Protein AF-0000000075409300 (afdb_homodimer)

Foldseek 3Di:
DPDPVVVVVVVVVVVVVVVQVVQQVLCVVVVHDQDGSLLLVVLLVCVVPLDQVPCCCVVVSDPPVGVVVSLVSCVVVQQWDWDQDPVHNPGIRIDGDPNSVVSSVSVVVVVVVVCVVQVDPVSVVVVVVVVVVVVVVVVQVVCCVVPNDPPPD/DPDPVVVVVVVVVVVVVVVQVVQQVLCVVVVHDQDGSLLLVVLLVVPQDFPFVVCCVVVVSDPPVGVVVSLVSCVVVQQWDWDQDPVHNPTITIHGDPNSNVSSVSVVVVVVVVCVVQVDPVSVVVVVVVVVVVVVVVVVVVCCVVPNDPPPD

InterPro domains:
  IPR000835 MarR-type HTH domain [PF13463] (36-100)
  IPR000835 MarR-type HTH domain [PS50995] (5-136)
  IPR000835 MarR-type HTH domain [SM00347] (28-123)
  IPR036388 Winged helix-like DNA-binding domain superfamily [G3DSA:1.10.10.10] (2-139)
  IPR036390 Winged helix DNA-binding domain superfamily [SSF46785] (4-140)
  IPR039422 Transcription regulators MarR/SlyA-like [PTHR33164] (7-122)

Structure (mmCIF, N/CA/C/O backbone):
data_AF-0000000075409300-model_v1
#
loop_
_entity.id
_entity.type
_entity.pdbx_description
1 polymer 'HTH-type transcriptional regulator'
#
loop_
_atom_site.group_PDB
_atom_site.id
_atom_site.type_symbol
_atom_site.label_atom_id
_atom_site.label_alt_id
_atom_site.label_comp_id
_atom_site.label_asym_id
_atom_site.label_entity_id
_atom_site.label_seq_id
_atom_site.pdbx_PDB_ins_code
_atom_site.Cartn_x
_atom_site.Cartn_y
_atom_site.Cartn_z
_atom_site.occupancy
_atom_site.B_iso_or_equiv
_atom_site.auth_seq_id
_atom_site.auth_comp_id
_atom_site.auth_asym_id
_atom_site.auth_atom_id
_atom_site.pdbx_PDB_model_num
ATOM 1 N N . MET A 1 1 ? 16.609 -17.234 5.203 1 48.72 1 MET A N 1
ATOM 2 C CA . MET A 1 1 ? 16.359 -15.805 5.289 1 48.72 1 MET A CA 1
ATOM 3 C C . MET A 1 1 ? 15.445 -15.344 4.156 1 48.72 1 MET A C 1
ATOM 5 O O . MET A 1 1 ? 15.578 -15.805 3.02 1 48.72 1 MET A O 1
ATOM 9 N N . THR A 1 2 ? 14.344 -14.695 4.434 1 66.38 2 THR A N 1
ATOM 10 C CA . THR A 1 2 ? 13.438 -14.281 3.367 1 66.38 2 THR A CA 1
ATOM 11 C C . THR A 1 2 ? 14.156 -13.391 2.361 1 66.38 2 THR A C 1
ATOM 13 O O . THR A 1 2 ? 14.945 -12.523 2.744 1 66.38 2 THR A O 1
ATOM 16 N N . LYS A 1 3 ? 14.086 -13.789 1.171 1 87.38 3 LYS A N 1
ATOM 17 C CA . LYS A 1 3 ? 14.672 -12.977 0.112 1 87.38 3 LYS A CA 1
ATOM 18 C C . LYS A 1 3 ? 14.211 -11.523 0.222 1 87.38 3 LYS A C 1
ATOM 20 O O . LYS A 1 3 ? 13.031 -11.25 0.417 1 87.38 3 LYS A O 1
ATOM 25 N N . PRO A 1 4 ? 15.242 -10.664 0.177 1 94.25 4 PRO A N 1
ATOM 26 C CA . PRO A 1 4 ? 14.906 -9.25 0.33 1 94.25 4 PRO A CA 1
ATOM 27 C C . PRO A 1 4 ? 13.766 -8.805 -0.584 1 94.25 4 PRO A C 1
ATOM 29 O O . PRO A 1 4 ? 12.938 -7.977 -0.19 1 94.25 4 PRO A O 1
ATOM 32 N N . TYR A 1 5 ? 13.734 -9.367 -1.713 1 94.94 5 TYR A N 1
ATOM 33 C CA . TYR A 1 5 ? 12.664 -9.023 -2.637 1 94.94 5 TYR A CA 1
ATOM 34 C C . TYR A 1 5 ? 11.297 -9.336 -2.029 1 94.94 5 TYR A C 1
ATOM 36 O O . TYR A 1 5 ? 10.391 -8.5 -2.061 1 94.94 5 TYR A O 1
ATOM 44 N N . PHE A 1 6 ? 11.164 -10.484 -1.465 1 91.19 6 PHE A N 1
ATOM 45 C CA . PHE A 1 6 ? 9.906 -10.906 -0.864 1 91.19 6 PHE A CA 1
ATOM 46 C C . PHE A 1 6 ? 9.562 -10.023 0.335 1 91.19 6 PHE A C 1
ATOM 48 O O . PHE A 1 6 ? 8.398 -9.68 0.546 1 91.19 6 PHE A O 1
ATOM 55 N N . GLU A 1 7 ? 10.539 -9.719 1.075 1 92.88 7 GLU A N 1
ATOM 56 C CA . GLU A 1 7 ? 10.328 -8.867 2.238 1 92.88 7 GLU A CA 1
ATOM 57 C C . GLU A 1 7 ? 9.844 -7.48 1.823 1 92.88 7 GLU A C 1
ATOM 59 O O . GLU A 1 7 ? 9 -6.883 2.492 1 92.88 7 GLU A O 1
ATOM 64 N N . ILE A 1 8 ? 10.367 -6.969 0.739 1 96.06 8 ILE A N 1
ATOM 65 C CA . ILE A 1 8 ? 9.961 -5.656 0.241 1 96.06 8 ILE A CA 1
ATOM 66 C C . ILE A 1 8 ? 8.492 -5.684 -0.152 1 96.06 8 ILE A C 1
ATOM 68 O O . ILE A 1 8 ? 7.742 -4.754 0.161 1 96.06 8 ILE A O 1
ATOM 72 N N . ILE A 1 9 ? 8.078 -6.766 -0.776 1 93.19 9 ILE A N 1
ATOM 73 C CA . ILE A 1 9 ? 6.688 -6.887 -1.193 1 93.19 9 ILE A CA 1
ATOM 74 C C . ILE A 1 9 ? 5.777 -6.875 0.033 1 93.19 9 ILE A C 1
ATOM 76 O O . ILE A 1 9 ? 4.754 -6.188 0.047 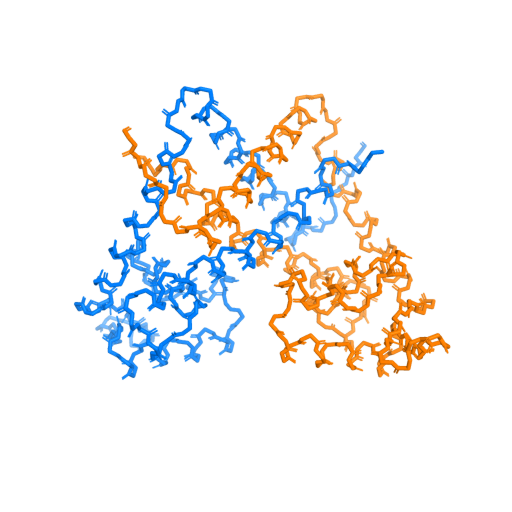1 93.19 9 ILE A O 1
ATOM 80 N N . ARG A 1 10 ? 6.105 -7.582 1.048 1 89.81 10 ARG A N 1
ATOM 81 C CA . ARG A 1 10 ? 5.34 -7.613 2.289 1 89.81 10 ARG A CA 1
ATOM 82 C C . ARG A 1 10 ? 5.328 -6.246 2.959 1 89.81 10 ARG A C 1
ATOM 84 O O . ARG A 1 10 ? 4.293 -5.801 3.459 1 89.81 10 ARG A O 1
ATOM 91 N N . LEU A 1 11 ? 6.441 -5.57 2.953 1 93.19 11 LEU A N 1
ATOM 92 C CA . LEU A 1 11 ? 6.574 -4.277 3.607 1 93.19 11 LEU A CA 1
ATOM 93 C C . LEU A 1 11 ? 5.781 -3.207 2.865 1 93.19 11 LEU A C 1
ATOM 95 O O . LEU A 1 11 ? 5.246 -2.283 3.482 1 93.19 11 LEU A O 1
ATOM 99 N N . ILE A 1 12 ? 5.699 -3.33 1.541 1 94 12 ILE A N 1
ATOM 100 C CA . ILE A 1 12 ? 4.922 -2.375 0.762 1 94 12 ILE A CA 1
ATOM 101 C C . ILE A 1 12 ? 3.467 -2.393 1.229 1 94 12 ILE A C 1
ATOM 103 O O . ILE A 1 12 ? 2.887 -1.343 1.515 1 94 12 ILE A O 1
ATOM 107 N N . GLU A 1 13 ? 2.918 -3.535 1.333 1 88.88 13 GLU A N 1
ATOM 108 C CA . GLU A 1 13 ? 1.539 -3.666 1.793 1 88.88 13 GLU A CA 1
ATOM 109 C C . GLU A 1 13 ? 1.389 -3.184 3.232 1 88.88 13 GLU A C 1
ATOM 111 O O . GLU A 1 13 ? 0.454 -2.447 3.553 1 88.88 13 GLU A O 1
ATOM 116 N N . ARG A 1 14 ? 2.268 -3.607 4.109 1 89.44 14 ARG A N 1
ATOM 117 C CA . ARG A 1 14 ? 2.213 -3.264 5.527 1 89.44 14 ARG A CA 1
ATOM 118 C C . ARG A 1 14 ? 2.396 -1.765 5.734 1 89.44 14 ARG A C 1
ATOM 120 O O . ARG A 1 14 ? 1.665 -1.146 6.512 1 89.44 14 ARG A O 1
ATOM 127 N N . LEU A 1 15 ? 3.332 -1.18 5.023 1 94.19 15 LEU A N 1
ATOM 128 C CA . LEU A 1 15 ? 3.617 0.242 5.184 1 94.19 15 LEU A CA 1
ATOM 129 C C . LEU A 1 15 ? 2.48 1.091 4.621 1 94.19 15 LEU A C 1
ATOM 131 O O . LEU A 1 15 ? 2.188 2.168 5.145 1 94.19 15 LEU A O 1
ATOM 135 N N . HIS A 1 16 ? 1.911 0.623 3.547 1 91.44 16 HIS A N 1
ATOM 136 C CA . HIS A 1 16 ? 0.737 1.335 3.057 1 91.44 16 HIS A CA 1
ATOM 137 C C . HIS A 1 16 ? -0.344 1.419 4.129 1 91.44 16 HIS A C 1
ATOM 139 O O . HIS A 1 16 ? -0.862 2.502 4.41 1 91.44 16 HIS A O 1
ATOM 145 N N . ARG A 1 17 ? -0.646 0.347 4.812 1 87.75 17 ARG A N 1
ATOM 146 C CA . ARG A 1 17 ? -1.648 0.321 5.875 1 87.75 17 ARG A CA 1
ATOM 147 C C . ARG A 1 17 ? -1.208 1.167 7.066 1 87.75 17 ARG A C 1
ATOM 149 O O . ARG A 1 17 ? -2.018 1.882 7.66 1 87.75 17 ARG A O 1
ATOM 156 N N . HIS A 1 18 ? 0.05 1.014 7.391 1 90.81 18 HIS A N 1
ATOM 157 C CA . HIS A 1 18 ? 0.581 1.769 8.523 1 90.81 18 HIS A CA 1
ATOM 158 C C . HIS A 1 18 ? 0.482 3.27 8.273 1 90.81 18 HIS A C 1
ATOM 160 O O . HIS A 1 18 ? 0.182 4.035 9.195 1 90.81 18 HIS A O 1
ATOM 166 N N . PHE A 1 19 ? 0.786 3.676 7.043 1 93.62 19 PHE A N 1
ATOM 167 C CA . PHE A 1 19 ? 0.7 5.102 6.75 1 93.62 19 PHE A CA 1
ATOM 168 C C . PHE A 1 19 ? -0.736 5.594 6.875 1 93.62 19 PHE A C 1
ATOM 170 O O . PHE A 1 19 ? -0.975 6.723 7.312 1 93.62 19 PHE A O 1
ATOM 177 N N . LEU A 1 20 ? -1.729 4.805 6.5 1 91.38 20 LEU A N 1
ATOM 178 C CA . LEU A 1 20 ? -3.127 5.168 6.707 1 91.38 20 LEU A CA 1
ATOM 179 C C . LEU A 1 20 ? -3.428 5.348 8.188 1 91.38 20 LEU A C 1
ATOM 181 O O . LEU A 1 20 ? -4.215 6.219 8.57 1 91.38 20 LEU A O 1
ATOM 185 N N . ASP A 1 21 ? -2.771 4.555 9.055 1 91.5 21 ASP A N 1
ATOM 186 C CA . ASP A 1 21 ? -2.918 4.723 10.492 1 91.5 21 ASP A CA 1
ATOM 187 C C . ASP A 1 21 ? -2.312 6.047 10.961 1 91.5 21 ASP A C 1
ATOM 189 O O . ASP A 1 21 ? -2.848 6.699 11.852 1 91.5 21 ASP A O 1
ATOM 193 N N . VAL A 1 22 ? -1.195 6.395 10.383 1 95.06 22 VAL A N 1
ATOM 194 C CA . VAL A 1 22 ? -0.569 7.684 10.672 1 95.06 22 VAL A CA 1
ATOM 195 C C . VAL A 1 22 ? -1.527 8.812 10.32 1 95.06 22 VAL A C 1
ATOM 197 O O . VAL A 1 22 ? -1.744 9.727 11.117 1 95.06 22 VAL A O 1
ATOM 200 N N . LEU A 1 23 ? -2.146 8.711 9.133 1 94.94 23 LEU A N 1
ATOM 201 C CA . LEU A 1 23 ? -3.072 9.742 8.688 1 94.94 23 LEU A CA 1
ATOM 202 C C . LEU A 1 23 ? -4.305 9.789 9.586 1 94.94 23 LEU A C 1
ATOM 204 O O . LEU A 1 23 ? -4.816 10.875 9.883 1 94.94 23 LEU A O 1
ATOM 208 N N . ARG A 1 24 ? -4.785 8.656 9.984 1 93.94 24 ARG A N 1
ATOM 209 C CA . ARG A 1 24 ? -5.922 8.594 10.898 1 93.94 24 ARG A CA 1
ATOM 210 C C . ARG A 1 24 ? -5.613 9.32 12.211 1 93.94 24 ARG A C 1
ATOM 212 O O . ARG A 1 24 ? -6.434 10.086 12.711 1 93.94 24 ARG A O 1
ATOM 219 N N . SER A 1 25 ? -4.449 8.992 12.711 1 94.94 25 SER A N 1
ATOM 220 C CA . SER A 1 25 ? -4.016 9.641 13.945 1 94.94 25 SER A CA 1
ATOM 221 C C . SER A 1 25 ? -3.955 11.156 13.773 1 94.94 25 SER A C 1
ATOM 223 O O . SER A 1 25 ? -4.371 11.906 14.664 1 94.94 25 SER A O 1
ATOM 225 N N . GLU A 1 26 ? -3.426 11.609 12.625 1 96.06 26 GLU A N 1
ATOM 226 C CA . GLU A 1 26 ? -3.326 13.039 12.367 1 96.06 26 GLU A CA 1
ATOM 227 C C . GLU A 1 26 ? -4.707 13.672 12.227 1 96.06 26 GLU A C 1
ATOM 229 O O . GLU A 1 26 ? -4.945 14.773 12.734 1 96.06 26 GLU A O 1
ATOM 234 N N . LEU A 1 27 ? -5.637 13.031 11.539 1 96.88 27 LEU A N 1
ATOM 235 C CA . LEU A 1 27 ? -7 13.523 11.391 1 96.88 27 LEU A CA 1
ATOM 236 C C . LEU A 1 27 ? -7.672 13.68 12.75 1 96.88 27 LEU A C 1
ATOM 238 O O . LEU A 1 27 ? -8.352 14.672 13 1 96.88 27 LEU A O 1
ATOM 242 N N . ARG A 1 28 ? -7.469 12.719 13.562 1 95.81 28 ARG A N 1
ATOM 243 C CA . ARG A 1 28 ? -8.023 12.781 14.914 1 95.81 28 ARG A CA 1
ATOM 244 C C . ARG A 1 28 ? -7.477 13.984 15.68 1 95.81 28 ARG A C 1
ATOM 246 O O . ARG A 1 28 ? -8.234 14.703 16.328 1 95.81 28 ARG A O 1
ATOM 253 N N . ARG A 1 29 ? -6.234 14.172 15.594 1 94.88 29 ARG A N 1
ATOM 254 C CA . ARG A 1 29 ? -5.586 15.297 16.266 1 94.88 29 ARG A CA 1
ATOM 255 C C . ARG A 1 29 ? -6.168 16.625 15.781 1 94.88 29 ARG A C 1
ATOM 257 O O . ARG A 1 29 ? -6.328 17.562 16.578 1 94.88 29 ARG A O 1
ATOM 264 N N . LEU A 1 30 ? -6.465 16.672 14.5 1 96.19 30 LEU A N 1
ATOM 265 C CA . LEU A 1 30 ? -6.969 17.891 13.883 1 96.19 30 LEU A CA 1
ATOM 266 C C . LEU A 1 30 ? -8.469 18.031 14.109 1 96.19 30 LEU A C 1
ATOM 268 O O . LEU A 1 30 ? -9.062 19.062 13.75 1 96.19 30 LEU A O 1
ATOM 272 N N . GLY A 1 31 ? -9.102 17.016 14.648 1 97.19 31 GLY A N 1
ATOM 273 C CA . GLY A 1 31 ? -10.539 17.047 14.875 1 97.19 31 GLY A CA 1
ATOM 274 C C . GLY A 1 31 ? -11.352 16.859 13.609 1 97.19 31 GLY A C 1
ATOM 275 O O . GLY A 1 31 ? -12.484 17.328 13.516 1 97.19 31 GLY A O 1
ATOM 276 N N . ILE A 1 32 ? -10.781 16.25 12.602 1 97.75 32 ILE A N 1
ATOM 277 C CA . ILE A 1 32 ? -11.461 16.016 11.328 1 97.75 32 ILE A CA 1
ATOM 278 C C . ILE A 1 32 ? -12.109 14.625 11.344 1 97.75 32 ILE A C 1
ATOM 280 O O . ILE A 1 32 ? -11.406 13.609 11.414 1 97.75 32 ILE A O 1
ATOM 284 N N . GLU A 1 33 ? -13.43 14.633 11.203 1 96.56 33 GLU A N 1
ATOM 285 C CA . GLU A 1 33 ? -14.156 13.383 11.344 1 96.56 33 GLU A CA 1
ATOM 286 C C . GLU A 1 33 ? -15.008 13.094 10.102 1 96.56 33 GLU A C 1
ATOM 288 O O . GLU A 1 33 ? -15.57 12.008 9.969 1 96.56 33 GLU A O 1
ATOM 293 N N . ASP A 1 34 ? -15.023 14.047 9.25 1 96.56 34 ASP A N 1
ATOM 294 C CA . ASP A 1 34 ? -15.945 13.93 8.125 1 96.56 34 ASP A CA 1
ATOM 295 C C . ASP A 1 34 ? -15.336 13.109 6.992 1 96.56 34 ASP A C 1
ATOM 297 O O . ASP A 1 34 ? -16.047 12.68 6.082 1 96.56 34 ASP A O 1
ATOM 301 N N . ILE A 1 35 ? -14 12.883 7.016 1 95.25 35 ILE A N 1
ATOM 302 C CA . ILE A 1 35 ? -13.375 12.039 6.004 1 95.25 35 ILE A CA 1
ATOM 303 C C . ILE A 1 35 ? -12.445 11.031 6.672 1 95.25 35 ILE A C 1
ATOM 305 O O . ILE A 1 35 ? -12 11.242 7.801 1 95.25 35 ILE A O 1
ATOM 309 N N . ASN A 1 36 ? -12.188 9.898 6.008 1 93.5 36 ASN A N 1
ATOM 310 C CA . ASN A 1 36 ? -11.281 8.891 6.531 1 93.5 36 ASN A CA 1
ATOM 311 C C . ASN A 1 36 ? -9.875 9.047 5.949 1 93.5 36 ASN A C 1
ATOM 313 O O . ASN A 1 36 ? -9.625 9.945 5.148 1 93.5 36 ASN A O 1
ATOM 317 N N . ALA A 1 37 ? -8.984 8.164 6.352 1 92.81 37 ALA A N 1
ATOM 318 C CA . ALA A 1 37 ? -7.574 8.266 5.984 1 92.81 37 ALA A CA 1
ATOM 319 C C . ALA A 1 37 ? -7.379 8.062 4.484 1 92.81 37 ALA A C 1
ATOM 321 O O . ALA A 1 37 ? -6.504 8.68 3.875 1 92.81 37 ALA A O 1
ATOM 322 N N . VAL A 1 38 ? -8.148 7.156 3.91 1 88.38 38 VAL A N 1
ATOM 323 C CA . VAL A 1 38 ? -8.055 6.895 2.477 1 88.38 38 VAL A CA 1
ATOM 324 C C . VAL A 1 38 ? -8.453 8.148 1.697 1 88.38 38 VAL A C 1
ATOM 326 O O . VAL A 1 38 ? -7.773 8.531 0.74 1 88.38 38 VAL A O 1
ATOM 329 N N . GLN A 1 39 ? -9.461 8.789 2.09 1 90.38 39 GLN A N 1
ATOM 330 C CA . GLN A 1 39 ? -9.93 10.016 1.46 1 90.38 39 GLN A CA 1
ATOM 331 C C . GLN A 1 39 ? -8.906 11.141 1.628 1 90.38 39 GLN A C 1
ATOM 333 O O . GLN A 1 39 ? -8.664 11.906 0.695 1 90.38 39 GLN A O 1
ATOM 338 N N . ALA A 1 40 ? -8.312 11.211 2.816 1 93.19 40 ALA A N 1
ATOM 339 C CA . ALA A 1 40 ? -7.273 12.203 3.066 1 93.19 40 ALA A CA 1
ATOM 340 C C . ALA A 1 40 ? -6.07 11.977 2.158 1 93.19 40 ALA A C 1
ATOM 342 O O . ALA A 1 40 ? -5.52 12.93 1.599 1 93.19 40 ALA A O 1
ATOM 343 N N . LEU A 1 41 ? -5.66 10.766 2.068 1 90.75 41 LEU A N 1
ATOM 344 C CA . LEU A 1 41 ? -4.535 10.43 1.205 1 90.75 41 LEU A CA 1
ATOM 345 C C . LEU A 1 41 ? -4.84 10.773 -0.248 1 90.75 41 LEU A C 1
ATOM 347 O O . LEU A 1 41 ? -3.982 11.305 -0.958 1 90.75 41 LEU A O 1
ATOM 351 N N . LEU A 1 42 ? -6.047 10.469 -0.648 1 87.06 42 LEU A N 1
ATOM 352 C CA . LEU A 1 42 ? -6.473 10.789 -2.004 1 87.06 42 LEU A CA 1
ATOM 353 C C . LEU A 1 42 ? -6.398 12.297 -2.252 1 87.06 42 LEU A C 1
ATOM 355 O O . LEU A 1 42 ? -5.879 12.734 -3.281 1 87.06 42 LEU A O 1
ATOM 359 N N . LEU A 1 43 ? -6.902 13.023 -1.384 1 88.94 43 LEU A N 1
ATOM 360 C CA . LEU A 1 43 ? -6.879 14.477 -1.472 1 88.94 43 LEU A CA 1
ATOM 361 C C . LEU A 1 43 ? -5.449 14.992 -1.591 1 88.94 43 LEU A C 1
ATOM 363 O O . LEU A 1 43 ? -5.16 15.852 -2.43 1 88.94 43 LEU A O 1
ATOM 367 N N . TYR A 1 44 ? -4.633 14.453 -0.742 1 88.75 44 TYR A N 1
ATOM 368 C CA . TYR A 1 44 ? -3.23 14.852 -0.723 1 88.75 44 TYR A CA 1
ATOM 369 C C . TYR A 1 44 ? -2.561 14.562 -2.061 1 88.75 44 TYR A C 1
ATOM 371 O O . TYR A 1 44 ? -1.764 15.367 -2.551 1 88.75 44 TYR A O 1
ATOM 379 N N . ASN A 1 45 ? -2.848 13.469 -2.584 1 81.94 45 ASN A N 1
ATOM 380 C CA . ASN A 1 45 ? -2.27 13.07 -3.865 1 81.94 45 ASN A CA 1
ATOM 381 C C . ASN A 1 45 ? -2.775 13.961 -5 1 81.94 45 ASN A C 1
ATOM 383 O O . ASN A 1 45 ? -2.047 14.227 -5.957 1 81.94 45 ASN A O 1
ATOM 387 N N . ILE A 1 46 ? -3.961 14.352 -4.961 1 77.62 46 ILE A N 1
ATOM 388 C CA . ILE A 1 46 ? -4.547 15.25 -5.945 1 77.62 46 ILE A CA 1
ATOM 389 C C . ILE A 1 46 ? -3.896 16.625 -5.836 1 77.62 46 ILE A C 1
ATOM 391 O O . ILE A 1 46 ? -3.602 17.266 -6.852 1 77.62 46 ILE A O 1
ATOM 395 N N . GLY A 1 47 ? -3.77 17.203 -4.676 1 71.31 47 GLY A N 1
ATOM 396 C CA . GLY A 1 47 ? -3.236 18.531 -4.414 1 71.31 47 GLY A CA 1
ATOM 397 C C . GLY A 1 47 ? -1.805 18.703 -4.883 1 71.31 47 GLY A C 1
ATOM 398 O O . GLY A 1 47 ? -1.416 19.781 -5.328 1 71.31 47 GLY A O 1
ATOM 399 N N . GLU A 1 48 ? -1.002 17.859 -4.648 1 62.66 48 GLU A N 1
ATOM 400 C CA . GLU A 1 48 ? 0.401 17.984 -5.027 1 62.66 48 GLU A CA 1
ATOM 401 C C . GLU A 1 48 ? 0.564 17.984 -6.547 1 62.66 48 GLU A C 1
ATOM 403 O O . GLU A 1 48 ? 1.486 18.609 -7.074 1 62.66 48 GLU A O 1
ATOM 408 N N . ASN A 1 49 ? -0.332 17.172 -7.223 1 54.12 49 ASN A N 1
ATOM 409 C CA . ASN A 1 49 ? -0.223 17.094 -8.672 1 54.12 49 ASN A CA 1
ATOM 410 C C . ASN A 1 49 ? -1.343 17.859 -9.367 1 54.12 49 ASN A C 1
ATOM 412 O O . ASN A 1 49 ? -2.475 17.906 -8.875 1 54.12 49 ASN A O 1
ATOM 416 N N . GLU A 1 50 ? -1.158 19.156 -9.664 1 49.41 50 GLU A N 1
ATOM 417 C CA . GLU A 1 50 ? -2.23 19.672 -10.516 1 49.41 50 GLU A CA 1
ATOM 418 C C . GLU A 1 50 ? -2.875 18.547 -11.32 1 49.41 50 GLU A C 1
ATOM 420 O O . GLU A 1 50 ? -2.422 18.219 -12.422 1 49.41 50 GLU A O 1
ATOM 425 N N . VAL A 1 51 ? -3.117 17.5 -10.805 1 48.28 51 VAL A N 1
ATOM 426 C CA . VAL A 1 51 ? -3.574 16.328 -11.547 1 48.28 51 VAL A CA 1
ATOM 427 C C . VAL A 1 51 ? -4.949 16.609 -12.156 1 48.28 51 VAL A C 1
ATOM 429 O O . VAL A 1 51 ? -5.855 17.078 -11.461 1 48.28 51 VAL A O 1
ATOM 432 N N . VAL A 1 52 ? -5.023 16.984 -13.406 1 45.66 52 VAL A N 1
ATOM 433 C CA . VAL A 1 52 ? -6.262 16.781 -14.148 1 45.66 52 VAL A CA 1
ATOM 434 C C . VAL A 1 52 ? -6.852 15.414 -13.789 1 45.66 52 VAL A C 1
ATOM 436 O O . VAL A 1 52 ? -6.117 14.438 -13.617 1 45.66 52 VAL A O 1
ATOM 439 N N . ILE A 1 53 ? -8.023 15.305 -13.062 1 48.94 53 ILE A N 1
ATOM 440 C CA . ILE A 1 53 ? -8.859 14.18 -12.656 1 48.94 53 ILE A CA 1
ATOM 441 C C . ILE A 1 53 ? -8.664 13.008 -13.617 1 48.94 53 ILE A C 1
ATOM 443 O O . ILE A 1 53 ? -8.836 11.852 -13.242 1 48.94 53 ILE A O 1
ATOM 447 N N . ARG A 1 54 ? -8.469 13.289 -14.906 1 47.41 54 ARG A N 1
ATOM 448 C CA . ARG A 1 54 ? -8.547 12.164 -15.836 1 47.41 54 ARG A CA 1
ATOM 449 C C . ARG A 1 54 ? -7.621 11.031 -15.414 1 47.41 54 ARG A C 1
ATOM 451 O O . ARG A 1 54 ? -7.957 9.852 -15.578 1 47.41 54 ARG A O 1
ATOM 458 N N . ASP A 1 55 ? -6.535 11.445 -14.836 1 53.22 55 ASP A N 1
ATOM 459 C CA . ASP A 1 55 ? -5.52 10.406 -14.695 1 53.22 55 ASP A CA 1
ATOM 460 C C . ASP A 1 55 ? -5.742 9.594 -13.422 1 53.22 55 ASP A C 1
ATOM 462 O O . ASP A 1 55 ? -5.023 8.625 -13.164 1 53.22 55 ASP A O 1
ATOM 466 N N . LEU A 1 56 ? -6.57 10.047 -12.648 1 53.91 56 LEU A N 1
ATOM 467 C CA . LEU A 1 56 ? -6.766 9.328 -11.391 1 53.91 56 LEU A CA 1
ATOM 468 C C . LEU A 1 56 ? -7.211 7.895 -11.648 1 53.91 56 LEU A C 1
ATOM 470 O O . LEU A 1 56 ? -6.785 6.977 -10.945 1 53.91 56 LEU A O 1
ATOM 474 N N . LYS A 1 57 ? -8.047 7.762 -12.633 1 50.59 57 LYS A N 1
ATOM 475 C CA . LYS A 1 57 ? -8.445 6.402 -12.984 1 50.59 57 LYS A CA 1
ATOM 476 C C . LYS A 1 57 ? -7.246 5.574 -13.438 1 50.59 57 LYS A C 1
ATOM 478 O O . LYS A 1 57 ? -7.137 4.395 -13.102 1 50.59 57 LYS A O 1
ATOM 483 N N . ASP A 1 58 ? -6.566 6.289 -14.273 1 48.81 58 ASP A N 1
ATOM 484 C CA . ASP A 1 58 ? -5.469 5.562 -14.906 1 48.81 58 ASP A CA 1
ATOM 485 C C . ASP A 1 58 ? -4.355 5.266 -13.906 1 48.81 58 ASP A C 1
ATOM 487 O O . ASP A 1 58 ? -3.605 4.301 -14.07 1 48.81 58 ASP A O 1
ATOM 491 N N . ARG A 1 59 ? -4.215 6.219 -13.148 1 46.41 59 ARG A N 1
ATOM 492 C CA . ARG A 1 59 ? -3.055 5.969 -12.297 1 46.41 59 ARG A CA 1
ATOM 493 C C . ARG A 1 59 ? -3.33 4.84 -11.312 1 46.41 59 ARG A C 1
ATOM 495 O O . ARG A 1 59 ? -2.479 4.508 -10.477 1 46.41 59 ARG A O 1
ATOM 502 N N . GLY A 1 60 ? -4.352 4.043 -11.695 1 46.25 60 GLY A N 1
ATOM 503 C CA . GLY A 1 60 ? -4.531 2.818 -10.93 1 46.25 60 GLY A CA 1
ATOM 504 C C . GLY A 1 60 ? -4.812 3.066 -9.461 1 46.25 60 GLY A C 1
ATOM 505 O O . GLY A 1 60 ? -4.648 2.17 -8.633 1 46.25 60 GLY A O 1
ATOM 506 N N . TYR A 1 61 ? -4.66 4.371 -9.102 1 48.41 61 TYR A N 1
ATOM 507 C CA . TYR A 1 61 ? -4.73 4.738 -7.695 1 48.41 61 TYR A CA 1
ATOM 508 C C . TYR A 1 61 ? -5.93 4.082 -7.02 1 48.41 61 TYR A C 1
ATOM 510 O O . TYR A 1 61 ? -5.875 3.754 -5.832 1 48.41 61 TYR A O 1
ATOM 518 N N . TYR A 1 62 ? -7.016 4.164 -7.703 1 54.41 62 TYR A N 1
ATOM 519 C CA . TYR A 1 62 ? -8.242 3.785 -7.008 1 54.41 62 TYR A CA 1
ATOM 520 C C . TYR A 1 62 ? -9.141 2.941 -7.902 1 54.41 62 TYR A C 1
ATOM 522 O O . TYR A 1 62 ? -9.172 3.135 -9.117 1 54.41 62 TYR A O 1
ATOM 530 N N . GLN A 1 63 ? -9.164 1.679 -7.512 1 53.09 63 GLN A N 1
ATOM 531 C CA . GLN A 1 63 ? -10.17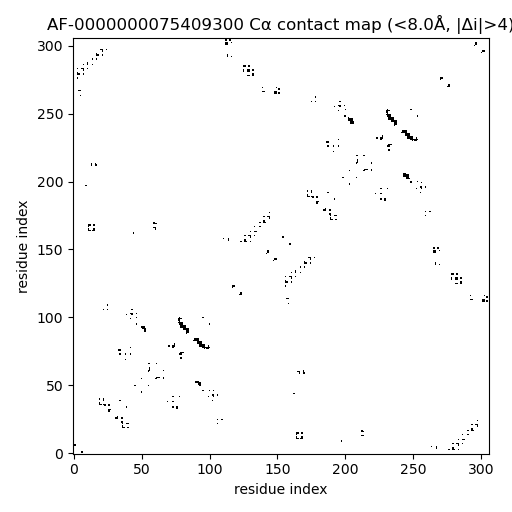2 0.977 -8.289 1 53.09 63 GLN A CA 1
ATOM 532 C C . GLN A 1 63 ? -11.367 1.882 -8.586 1 53.09 63 GLN A C 1
ATOM 534 O O . GLN A 1 63 ? -11.703 2.754 -7.781 1 53.09 63 GLN A O 1
ATOM 539 N N . GLY A 1 64 ? -11.703 1.997 -9.906 1 55.88 64 GLY A N 1
ATOM 540 C CA . GLY A 1 64 ? -12.695 2.879 -10.5 1 55.88 64 GLY A CA 1
ATOM 541 C C . GLY A 1 64 ? -13.859 3.182 -9.586 1 55.88 64 GLY A C 1
ATOM 542 O O . GLY A 1 64 ? -14.242 4.344 -9.414 1 55.88 64 GLY A O 1
ATOM 543 N N . SER A 1 65 ? -14.5 2.207 -9.023 1 55.22 65 SER A N 1
ATOM 544 C CA . SER A 1 65 ? -15.695 2.451 -8.234 1 55.22 65 SER A CA 1
ATOM 545 C C . SER A 1 65 ? -15.375 3.209 -6.949 1 55.22 65 SER A C 1
ATOM 547 O O . SER A 1 65 ? -16.109 4.121 -6.559 1 55.22 65 SER A O 1
ATOM 549 N N . ASN A 1 66 ? -14.18 2.947 -6.5 1 72.25 66 ASN A N 1
ATOM 550 C CA . ASN A 1 66 ? -13.828 3.57 -5.227 1 72.25 66 ASN A CA 1
ATOM 551 C C . ASN A 1 66 ? -13.383 5.016 -5.414 1 72.25 66 ASN A C 1
ATOM 553 O O . ASN A 1 66 ? -13.648 5.867 -4.562 1 72.25 66 ASN A O 1
ATOM 557 N N . VAL A 1 67 ? -12.977 5.332 -6.559 1 75.88 67 VAL A N 1
ATOM 558 C CA . VAL A 1 67 ? -12.461 6.676 -6.781 1 75.88 67 VAL A CA 1
ATOM 559 C C . VAL A 1 67 ? -13.617 7.656 -6.953 1 75.88 67 VAL A C 1
ATOM 561 O O . VAL A 1 67 ? -13.617 8.742 -6.367 1 75.88 67 VAL A O 1
ATOM 564 N N . SER A 1 68 ? -14.602 7.18 -7.73 1 79.75 68 SER A N 1
ATOM 565 C CA . SER A 1 68 ? -15.766 8.031 -7.945 1 79.75 68 SER A CA 1
ATOM 566 C C . SER A 1 68 ? -16.484 8.336 -6.637 1 79.75 68 SER A C 1
ATOM 568 O O . SER A 1 68 ? -16.891 9.469 -6.395 1 79.75 68 SER A O 1
ATOM 570 N N . TYR A 1 69 ? -16.531 7.355 -5.887 1 84.56 69 TYR A N 1
ATOM 571 C CA . TYR A 1 69 ? -17.188 7.492 -4.59 1 84.56 69 TYR A CA 1
ATOM 572 C C . TYR A 1 69 ? -16.422 8.469 -3.695 1 84.56 69 TYR A C 1
ATOM 574 O O . TYR A 1 69 ? -17.031 9.352 -3.084 1 84.56 69 TYR A O 1
ATOM 582 N N . ASN A 1 70 ? -15.164 8.352 -3.645 1 87.75 70 ASN A N 1
ATOM 583 C CA . ASN A 1 70 ? -14.344 9.195 -2.781 1 87.75 70 ASN A CA 1
ATOM 584 C C . ASN A 1 70 ? -14.32 10.641 -3.273 1 87.75 70 ASN A C 1
ATOM 586 O O . ASN A 1 70 ? -14.312 11.57 -2.471 1 87.75 70 ASN A O 1
ATOM 590 N N . ILE A 1 71 ? -14.312 10.773 -4.555 1 85.94 71 ILE A N 1
ATOM 591 C CA . ILE A 1 71 ? -14.328 12.117 -5.117 1 85.94 71 ILE A CA 1
ATOM 592 C C . ILE A 1 71 ? -15.656 12.797 -4.801 1 85.94 71 ILE A C 1
ATOM 594 O O . ILE A 1 71 ? -15.695 13.984 -4.453 1 85.94 71 ILE A O 1
ATOM 598 N N . LYS A 1 72 ? -16.688 12.078 -4.98 1 89.56 72 LYS A N 1
ATOM 599 C CA . LYS A 1 72 ? -18 12.602 -4.633 1 89.56 72 LYS A CA 1
ATOM 600 C C . LYS A 1 72 ? -18.062 13.008 -3.166 1 89.56 72 LYS A C 1
ATOM 602 O O . LYS A 1 72 ? -18.547 14.102 -2.838 1 89.56 72 LYS A O 1
ATOM 607 N N . ALA A 1 73 ? -17.594 12.203 -2.285 1 92.88 73 ALA A N 1
ATOM 608 C CA . ALA A 1 73 ? -17.578 12.484 -0.853 1 92.88 73 ALA A CA 1
ATOM 609 C C . ALA A 1 73 ? -16.734 13.719 -0.541 1 92.88 73 ALA A C 1
ATOM 611 O O . ALA A 1 73 ? -17.172 14.602 0.204 1 92.88 73 ALA A O 1
ATOM 612 N N . LEU A 1 74 ? -15.57 13.797 -1.141 1 93.94 74 LEU A N 1
ATOM 613 C CA . LEU A 1 74 ? -14.664 14.914 -0.902 1 93.94 74 LEU A CA 1
ATOM 614 C C . LEU A 1 74 ? -15.266 16.219 -1.421 1 93.94 74 LEU A C 1
ATOM 616 O O . LEU A 1 74 ? -15.031 17.281 -0.85 1 93.94 74 LEU A O 1
ATOM 620 N N . THR A 1 75 ? -16.031 16.047 -2.494 1 92.81 75 THR A N 1
ATOM 621 C CA . THR A 1 75 ? -16.719 17.219 -3.029 1 92.81 75 THR A CA 1
ATOM 622 C C . THR A 1 75 ? -17.859 17.625 -2.109 1 92.81 75 THR A C 1
ATOM 624 O O . THR A 1 75 ? -18 18.812 -1.78 1 92.81 75 THR A O 1
ATOM 627 N N . GLU A 1 76 ? -18.641 16.719 -1.651 1 96.06 76 GLU A N 1
ATOM 628 C CA . GLU A 1 76 ? -19.781 16.953 -0.775 1 96.06 76 GLU A CA 1
ATOM 629 C C . GLU A 1 76 ? -19.328 17.547 0.558 1 96.06 76 GLU A C 1
ATOM 631 O O . GLU A 1 76 ? -20.016 18.422 1.115 1 96.06 76 GLU A O 1
ATOM 636 N N . TYR A 1 77 ? -18.188 17.156 1.049 1 97.5 77 TYR A N 1
ATOM 637 C CA . TYR A 1 77 ? -17.703 17.594 2.352 1 97.5 77 TYR A CA 1
ATOM 638 C C . TYR A 1 77 ? -16.891 18.875 2.219 1 97.5 77 TYR A C 1
ATOM 640 O O . TYR A 1 77 ? -16.359 19.391 3.209 1 97.5 77 TYR A O 1
ATOM 648 N N . GLY A 1 78 ? -16.703 19.344 0.975 1 96.31 78 GLY A N 1
ATOM 649 C CA . GLY A 1 78 ? -16.172 20.672 0.764 1 96.31 78 GLY A CA 1
ATOM 650 C C . GLY A 1 78 ? -14.664 20.703 0.589 1 96.31 78 GLY A C 1
ATOM 651 O O . GLY A 1 78 ? -14.031 21.75 0.751 1 96.31 78 GLY A O 1
ATOM 652 N N . TYR A 1 79 ? -14.062 19.562 0.259 1 95.81 79 TYR A N 1
ATOM 653 C CA . TYR A 1 79 ? -12.617 19.5 0.096 1 95.81 79 TYR A CA 1
ATOM 654 C C . TYR A 1 79 ? -12.219 19.719 -1.361 1 95.81 79 TYR A C 1
ATOM 656 O O . TYR A 1 79 ? -11.094 20.109 -1.654 1 95.81 79 TYR A O 1
ATOM 664 N N . LEU A 1 80 ? -13.148 19.359 -2.275 1 92.56 80 LEU A N 1
ATOM 665 C CA . LEU A 1 80 ? -12.914 19.469 -3.713 1 92.56 80 LEU A CA 1
ATOM 666 C C . LEU A 1 80 ? -14.07 20.203 -4.395 1 92.56 80 LEU A C 1
ATOM 668 O O . LEU A 1 80 ? -15.195 20.188 -3.904 1 92.56 80 LEU A O 1
ATOM 672 N N . THR A 1 81 ? -13.719 20.812 -5.402 1 89.5 81 THR A N 1
ATOM 673 C CA . THR A 1 81 ? -14.719 21.297 -6.352 1 89.5 81 THR A CA 1
ATOM 674 C C . THR A 1 81 ? -14.516 20.641 -7.719 1 89.5 81 THR A C 1
ATOM 676 O O . THR A 1 81 ? -13.406 20.234 -8.062 1 89.5 81 THR A O 1
ATOM 679 N N . GLN A 1 82 ? -15.625 20.359 -8.297 1 82.12 82 GLN A N 1
ATOM 680 C CA . GLN A 1 82 ? -15.602 19.828 -9.648 1 82.12 82 GLN A CA 1
ATOM 681 C C . GLN A 1 82 ? -16.016 20.875 -10.672 1 82.12 82 GLN A C 1
ATOM 683 O O . GLN A 1 82 ? -17.016 21.594 -10.469 1 82.12 82 GLN A O 1
ATOM 688 N N . GLU A 1 83 ? -15.086 21.109 -11.547 1 76.44 83 GLU A N 1
ATOM 689 C CA . GLU A 1 83 ? -15.438 22.062 -12.594 1 76.44 83 GLU A CA 1
ATOM 690 C C . GLU A 1 83 ? -15.375 21.422 -13.977 1 76.44 83 GLU A C 1
ATOM 692 O O . GLU A 1 83 ? -14.43 20.688 -14.281 1 76.44 83 GLU A O 1
ATOM 697 N N . ARG A 1 84 ? -16.484 21.453 -14.633 1 72.69 84 ARG A N 1
ATOM 698 C CA . ARG A 1 84 ? -16.5 20.938 -16 1 72.69 84 ARG A CA 1
ATOM 699 C C . ARG A 1 84 ? -15.594 21.766 -16.906 1 72.69 84 ARG A C 1
ATOM 701 O O . ARG A 1 84 ? -15.516 22.984 -16.75 1 72.69 84 ARG A O 1
ATOM 708 N N . SER A 1 85 ? -14.633 20.969 -17.578 1 66.81 85 SER A N 1
ATOM 709 C CA . SER A 1 85 ? -13.75 21.672 -18.516 1 66.81 85 SER A CA 1
ATOM 710 C C . SER A 1 85 ? -14.547 22.359 -19.625 1 66.81 85 SER A C 1
ATOM 712 O O . SER A 1 85 ? -15.523 21.797 -20.125 1 66.81 85 SER A O 1
ATOM 714 N N . ALA A 1 86 ? -14.32 23.672 -19.812 1 62.75 86 ALA A N 1
ATOM 715 C CA . ALA A 1 86 ? -14.953 24.406 -20.891 1 62.75 86 ALA A CA 1
ATOM 716 C C . ALA A 1 86 ? -14.68 23.734 -22.234 1 62.75 86 ALA A C 1
ATOM 718 O O . ALA A 1 86 ? -15.5 23.828 -23.156 1 62.75 86 ALA A O 1
ATOM 719 N N . HIS A 1 87 ? -13.578 23.156 -22.438 1 61.34 87 HIS A N 1
ATOM 720 C CA . HIS A 1 87 ? -13.133 22.703 -23.75 1 61.34 87 HIS A CA 1
ATOM 721 C C . HIS A 1 87 ? -13.516 21.234 -23.969 1 61.34 87 HIS A C 1
ATOM 723 O O . HIS A 1 87 ? -13.68 20.812 -25.109 1 61.34 87 HIS A O 1
ATOM 729 N N . ASP A 1 88 ? -13.484 20.453 -22.922 1 59.59 88 ASP A N 1
ATOM 730 C CA . ASP A 1 88 ? -13.875 19.062 -23 1 59.59 88 ASP A CA 1
ATOM 731 C C . ASP A 1 88 ? -14.914 18.719 -21.922 1 59.59 88 ASP A C 1
ATOM 733 O O . ASP A 1 88 ? -14.562 18.438 -20.781 1 59.59 88 ASP A O 1
ATOM 737 N N . ARG A 1 89 ? -16.25 18.828 -22.359 1 58 89 ARG A N 1
ATOM 738 C CA . ARG A 1 89 ? -17.375 18.625 -21.469 1 58 89 ARG A CA 1
ATOM 739 C C . ARG A 1 89 ? -17.281 17.297 -20.734 1 58 89 ARG A C 1
ATO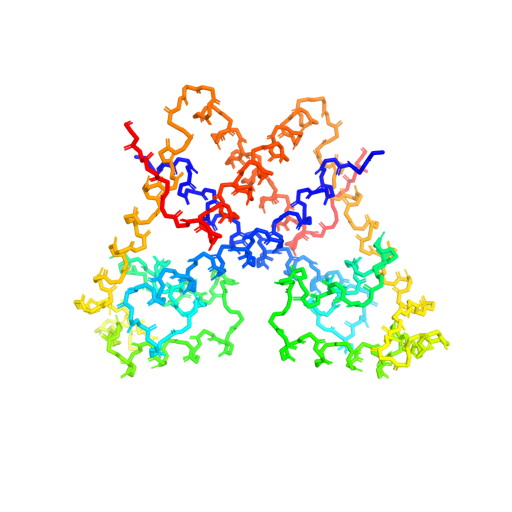M 741 O O . ARG A 1 89 ? -17.938 17.094 -19.719 1 58 89 ARG A O 1
ATOM 748 N N . ARG A 1 90 ? -16.359 16.484 -21.281 1 58.25 90 ARG A N 1
ATOM 749 C CA . ARG A 1 90 ? -16.219 15.156 -20.703 1 58.25 90 ARG A CA 1
ATOM 750 C C . ARG A 1 90 ? -15.117 15.141 -19.641 1 58.25 90 ARG A C 1
ATOM 752 O O . ARG A 1 90 ? -14.984 14.172 -18.891 1 58.25 90 ARG A O 1
ATOM 759 N N . SER A 1 91 ? -14.477 16.344 -19.672 1 66.75 91 SER A N 1
ATOM 760 C CA . SER A 1 91 ? -13.375 16.375 -18.719 1 66.75 91 SER A CA 1
ATOM 761 C C . SER A 1 91 ? -13.734 17.188 -17.469 1 66.75 91 SER A C 1
ATOM 763 O O . SER A 1 91 ? -14.203 18.312 -17.578 1 66.75 91 SER A O 1
ATOM 765 N N . VAL A 1 92 ? -14.016 16.531 -16.406 1 69.44 92 VAL A N 1
ATOM 766 C CA . VAL A 1 92 ? -14.258 17.156 -15.109 1 69.44 92 VAL A CA 1
ATOM 767 C C . VAL A 1 92 ? -12.922 17.438 -14.406 1 69.44 92 VAL A C 1
ATOM 769 O O . VAL A 1 92 ? -12.109 16.516 -14.25 1 69.44 92 VAL A O 1
ATOM 772 N N . ARG A 1 93 ? -12.68 18.75 -14.242 1 77.44 93 ARG A N 1
ATOM 773 C CA . ARG A 1 93 ? -11.477 19.156 -13.523 1 77.44 93 ARG A CA 1
ATOM 774 C C . ARG A 1 93 ? -11.742 19.297 -12.031 1 77.44 93 ARG A C 1
ATOM 776 O O . ARG A 1 93 ? -12.758 19.859 -11.633 1 77.44 93 ARG A O 1
ATOM 783 N N . LEU A 1 94 ? -10.914 18.609 -11.234 1 82.5 94 LEU A N 1
ATOM 784 C CA . LEU A 1 94 ? -10.992 18.688 -9.773 1 82.5 94 LEU A CA 1
ATOM 785 C C . LEU A 1 94 ? -10.07 19.781 -9.242 1 82.5 94 LEU A C 1
ATOM 787 O O . LEU A 1 94 ? -8.945 19.938 -9.711 1 82.5 94 LEU A O 1
ATOM 791 N N . LYS A 1 95 ? -10.656 20.609 -8.367 1 84.19 95 LYS A N 1
ATOM 792 C CA . LYS A 1 95 ? -9.844 21.625 -7.703 1 84.19 95 LYS A CA 1
ATOM 793 C C . LYS A 1 95 ? -10.016 21.547 -6.188 1 84.19 95 LYS A C 1
ATOM 795 O O . LYS A 1 95 ? -11.125 21.375 -5.688 1 84.19 95 LYS A O 1
ATOM 800 N N . LEU A 1 96 ? -8.844 21.734 -5.504 1 89.56 96 LEU A N 1
ATOM 801 C CA . LEU A 1 96 ? -8.922 21.812 -4.051 1 89.56 96 LEU A CA 1
ATOM 802 C C . LEU A 1 96 ? -9.609 23.094 -3.613 1 89.56 96 LEU A C 1
ATOM 804 O O . LEU A 1 96 ? -9.367 24.156 -4.188 1 89.56 96 LEU A O 1
ATOM 808 N N . THR A 1 97 ? -10.477 22.969 -2.637 1 92.94 97 THR A N 1
ATOM 809 C CA . THR A 1 97 ? -10.961 24.156 -1.931 1 92.94 97 THR A CA 1
ATOM 810 C C . THR A 1 97 ? -9.938 24.625 -0.907 1 92.94 97 THR A C 1
ATOM 812 O O . THR A 1 97 ? -8.875 24.016 -0.748 1 92.94 97 THR A O 1
ATOM 815 N N . ASP A 1 98 ? -10.281 25.766 -0.237 1 93.44 98 ASP A N 1
ATOM 816 C CA . ASP A 1 98 ? -9.43 26.203 0.86 1 93.44 98 ASP A CA 1
ATOM 817 C C . ASP A 1 98 ? -9.352 25.156 1.964 1 93.44 98 ASP A C 1
ATOM 819 O O . ASP A 1 98 ? -8.289 24.906 2.531 1 93.44 98 ASP A O 1
ATOM 823 N N . LYS A 1 99 ? -10.469 24.547 2.164 1 96.44 99 LYS A N 1
ATOM 824 C CA . LYS A 1 99 ? -10.547 23.469 3.15 1 96.44 99 LYS A CA 1
ATOM 825 C C . LYS A 1 99 ? -9.648 22.297 2.756 1 96.44 99 LYS A C 1
ATOM 827 O O . LYS A 1 99 ? -8.93 21.75 3.592 1 96.44 99 LYS A O 1
ATOM 832 N N . GLY A 1 100 ? -9.711 21.953 1.477 1 94.81 100 GLY A N 1
ATOM 833 C CA . GLY A 1 100 ? -8.852 20.906 0.951 1 94.81 100 GLY A CA 1
ATOM 834 C C . GLY A 1 100 ? -7.375 21.25 1.029 1 94.81 100 GLY A C 1
ATOM 835 O O . GLY A 1 100 ? -6.555 20.406 1.396 1 94.81 100 GLY A O 1
ATOM 836 N N . LEU A 1 101 ? -7.098 22.469 0.726 1 93.12 101 LEU A N 1
ATOM 837 C CA . LEU A 1 101 ? -5.715 22.938 0.767 1 93.12 101 LEU A CA 1
ATOM 838 C C . LEU A 1 101 ? -5.18 22.922 2.195 1 93.12 101 LEU A C 1
ATOM 840 O O . LEU A 1 101 ? -4.027 22.547 2.426 1 93.12 101 LEU A O 1
ATOM 844 N N . ASP A 1 102 ? -6 23.312 3.096 1 94.94 102 ASP A N 1
ATOM 845 C CA . ASP A 1 102 ? -5.602 23.312 4.5 1 94.94 102 ASP A CA 1
ATOM 846 C C . ASP A 1 102 ? -5.227 21.906 4.969 1 94.94 102 ASP A C 1
ATOM 848 O O . ASP A 1 102 ? -4.227 21.734 5.668 1 94.94 102 ASP A O 1
ATOM 852 N N . LEU A 1 103 ? -6.02 20.969 4.586 1 95.81 103 LEU A N 1
ATOM 853 C CA . LEU A 1 103 ? -5.723 19.594 4.969 1 95.81 103 LEU A CA 1
ATOM 854 C C . LEU A 1 103 ? -4.441 19.109 4.305 1 95.81 103 LEU A C 1
ATOM 856 O O . LEU A 1 103 ? -3.607 18.469 4.949 1 95.81 103 LEU A O 1
ATOM 860 N N . CYS A 1 104 ? -4.246 19.406 3.057 1 93.31 104 CYS A N 1
ATOM 861 C CA . CYS A 1 104 ? -3.023 19.031 2.359 1 93.31 104 CYS A CA 1
ATOM 862 C C . CYS A 1 104 ? -1.797 19.625 3.035 1 93.31 104 CYS A C 1
ATOM 864 O O . CYS A 1 104 ? -0.774 18.953 3.184 1 93.31 104 CYS A O 1
ATOM 866 N N . ASN A 1 105 ? -1.941 20.812 3.445 1 93.69 105 ASN A N 1
ATOM 867 C CA . ASN A 1 105 ? -0.839 21.469 4.137 1 93.69 105 ASN A CA 1
ATOM 868 C C . ASN A 1 105 ? -0.54 20.812 5.477 1 93.69 105 ASN A C 1
ATOM 870 O O . ASN A 1 105 ? 0.622 20.672 5.867 1 93.69 105 ASN A O 1
ATOM 874 N N . ALA A 1 106 ? -1.593 20.438 6.141 1 95.25 106 ALA A N 1
ATOM 875 C CA . ALA A 1 106 ? -1.41 19.734 7.406 1 95.25 106 ALA A CA 1
ATOM 876 C C . ALA A 1 106 ? -0.676 18.406 7.203 1 95.25 106 ALA A C 1
ATOM 878 O O . ALA A 1 106 ? 0.225 18.062 7.973 1 95.25 106 ALA A O 1
ATOM 879 N N . VAL A 1 107 ? -1.029 17.703 6.188 1 93.88 107 VAL A N 1
ATOM 880 C CA . VAL A 1 107 ? -0.387 16.438 5.879 1 93.88 107 VAL A CA 1
ATOM 881 C C . VAL A 1 107 ? 1.068 16.672 5.48 1 93.88 107 VAL A C 1
ATOM 883 O O . VAL A 1 107 ? 1.956 15.898 5.863 1 93.88 107 VAL A O 1
ATOM 886 N N . ARG A 1 108 ? 1.315 17.703 4.742 1 92.88 108 ARG A N 1
ATOM 887 C CA . ARG A 1 108 ? 2.68 18.047 4.359 1 92.88 108 ARG A CA 1
ATOM 888 C C . ARG A 1 108 ? 3.533 18.344 5.59 1 92.88 108 ARG A C 1
ATOM 890 O O . ARG A 1 108 ? 4.68 17.891 5.68 1 92.88 108 ARG A O 1
ATOM 897 N N . THR A 1 109 ? 3.01 19.109 6.484 1 94 109 THR A N 1
ATOM 898 C CA . THR A 1 109 ? 3.719 19.438 7.719 1 94 109 THR A CA 1
ATOM 899 C C . THR A 1 109 ? 4.043 18.172 8.508 1 94 109 THR A C 1
ATOM 901 O O . THR A 1 109 ? 5.156 18.016 9.016 1 94 109 THR A O 1
ATOM 904 N N . LEU A 1 110 ? 3.035 17.328 8.594 1 95.06 110 LEU A N 1
ATOM 905 C CA . LEU A 1 110 ? 3.252 16.047 9.25 1 95.06 110 LEU A CA 1
ATOM 906 C C . LEU A 1 110 ? 4.406 15.289 8.602 1 95.06 110 LEU A C 1
ATOM 908 O O . LEU A 1 110 ? 5.297 14.789 9.289 1 95.06 110 LEU A O 1
ATOM 912 N N . GLN A 1 111 ? 4.426 15.219 7.285 1 93.5 111 GLN A N 1
ATOM 913 C CA . GLN A 1 111 ? 5.469 14.516 6.555 1 93.5 111 GLN A CA 1
ATOM 914 C C . GLN A 1 111 ? 6.832 15.164 6.77 1 93.5 111 GLN A C 1
ATOM 916 O O . GLN A 1 111 ? 7.848 14.477 6.875 1 93.5 111 GLN A O 1
ATOM 921 N N . ASP A 1 112 ? 6.844 16.438 6.809 1 93.56 112 ASP A N 1
ATOM 922 C CA . ASP A 1 112 ? 8.086 17.156 7.082 1 93.56 112 ASP A CA 1
ATOM 923 C C . ASP A 1 112 ? 8.648 16.781 8.453 1 93.56 112 ASP A C 1
ATOM 925 O O . ASP A 1 112 ? 9.852 16.547 8.594 1 93.56 112 ASP A O 1
ATOM 929 N N . ASP A 1 113 ? 7.766 16.719 9.43 1 93.81 113 ASP A N 1
ATOM 930 C CA . ASP A 1 113 ? 8.172 16.344 10.781 1 93.81 113 ASP A CA 1
ATOM 931 C C . ASP A 1 113 ? 8.742 14.922 10.812 1 93.81 113 ASP A C 1
ATOM 933 O O . ASP A 1 113 ? 9.781 14.68 11.422 1 93.81 113 ASP A O 1
ATOM 937 N N . LEU A 1 114 ? 8.047 14.031 10.188 1 94.75 114 LEU A N 1
ATOM 938 C CA . LEU A 1 114 ? 8.484 12.641 10.164 1 94.75 114 LEU A CA 1
ATOM 939 C C . LEU A 1 114 ? 9.781 12.492 9.375 1 94.75 114 LEU A C 1
ATOM 941 O O . LEU A 1 114 ? 10.656 11.711 9.75 1 94.75 114 LEU A O 1
ATOM 945 N N . SER A 1 115 ? 9.938 13.258 8.266 1 95.12 115 SER A N 1
ATOM 946 C CA . SER A 1 115 ? 11.125 13.203 7.426 1 95.12 115 SER A CA 1
ATOM 947 C C . SER A 1 115 ? 12.359 13.688 8.18 1 95.12 115 SER A C 1
ATOM 949 O O . SER A 1 115 ? 13.484 13.297 7.855 1 95.12 115 SER A O 1
ATOM 951 N N . ALA A 1 116 ? 12.172 14.547 9.133 1 93.75 116 ALA A N 1
ATOM 952 C CA . ALA A 1 116 ? 13.273 15.141 9.883 1 93.75 116 ALA A CA 1
ATOM 953 C C . ALA A 1 116 ? 14.047 14.07 10.656 1 93.75 116 ALA A C 1
ATOM 955 O O . ALA A 1 116 ? 15.234 14.242 10.945 1 93.75 116 ALA A O 1
ATOM 956 N N . VAL A 1 117 ? 13.375 12.969 11.008 1 92.12 117 VAL A N 1
ATOM 957 C CA . VAL A 1 117 ? 14.008 11.836 11.672 1 92.12 117 VAL A CA 1
ATOM 958 C C . VAL A 1 117 ? 15.125 11.281 10.797 1 92.12 117 VAL A C 1
ATOM 960 O O . VAL A 1 117 ? 16.094 10.711 11.305 1 92.12 117 VAL A O 1
ATOM 963 N N . PHE A 1 118 ? 15.023 11.5 9.484 1 94.94 118 PHE A N 1
ATOM 964 C CA . PHE A 1 118 ? 15.992 11.008 8.516 1 94.94 118 PHE A CA 1
ATOM 965 C C . PHE A 1 118 ? 16.859 12.148 8 1 94.94 118 PHE A C 1
ATOM 967 O O . PHE A 1 118 ? 17.219 12.18 6.82 1 94.94 118 PHE A O 1
ATOM 974 N N . GLY A 1 119 ? 17.219 13.078 8.758 1 91.25 119 GLY A N 1
ATOM 975 C CA . GLY A 1 119 ? 17.844 14.328 8.328 1 91.25 119 GLY A CA 1
ATOM 976 C C . GLY A 1 119 ? 19.344 14.219 8.148 1 91.25 119 GLY A C 1
ATOM 977 O O . GLY A 1 119 ? 19.969 15.109 7.566 1 91.25 119 GLY A O 1
ATOM 978 N N . ASP A 1 120 ? 19.984 13.156 8.539 1 94.12 120 ASP A N 1
ATOM 979 C CA . ASP A 1 120 ? 21.438 13.031 8.406 1 94.12 120 ASP A CA 1
ATOM 980 C C . ASP A 1 120 ? 21.812 12.516 7.016 1 94.12 120 A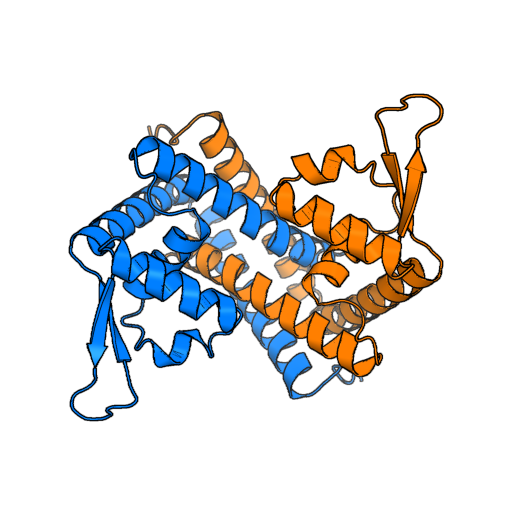SP A C 1
ATOM 982 O O . ASP A 1 120 ? 20.953 12.047 6.266 1 94.12 120 ASP A O 1
ATOM 986 N N . GLU A 1 121 ? 23.078 12.602 6.699 1 94.38 121 GLU A N 1
ATOM 987 C CA . GLU A 1 121 ? 23.562 12.305 5.359 1 94.38 121 GLU A CA 1
ATOM 988 C C . GLU A 1 121 ? 23.375 10.828 5.012 1 94.38 121 GLU A C 1
ATOM 990 O O . GLU A 1 121 ? 23.016 10.5 3.883 1 94.38 121 GLU A O 1
ATOM 995 N N . ASP A 1 122 ? 23.656 10 5.898 1 96.12 122 ASP A N 1
ATOM 996 C CA . ASP A 1 122 ? 23.484 8.562 5.664 1 96.12 122 ASP A CA 1
ATOM 997 C C . ASP A 1 122 ? 22.031 8.211 5.383 1 96.12 122 ASP A C 1
ATOM 999 O O . ASP A 1 122 ? 21.75 7.391 4.512 1 96.12 122 ASP A O 1
ATOM 1003 N N . SER A 1 123 ? 21.188 8.844 6.09 1 95.88 123 SER A N 1
ATOM 1004 C CA . SER A 1 123 ? 19.766 8.633 5.875 1 95.88 123 SER A CA 1
ATOM 1005 C C . SER A 1 123 ? 19.328 9.133 4.5 1 95.88 123 SER A C 1
ATOM 1007 O O . SER A 1 123 ? 18.547 8.484 3.812 1 95.88 123 SER A O 1
ATOM 1009 N N . ALA A 1 124 ? 19.891 10.289 4.184 1 95 124 ALA A N 1
ATOM 1010 C CA . ALA A 1 124 ? 19.547 10.852 2.879 1 95 124 ALA A CA 1
ATOM 1011 C C . ALA A 1 124 ? 19.938 9.898 1.75 1 95 124 ALA A C 1
ATOM 1013 O O . ALA A 1 124 ? 19.172 9.703 0.805 1 95 124 ALA A O 1
ATOM 1014 N N . LYS A 1 125 ? 21.062 9.336 1.829 1 96.5 125 LYS A N 1
ATOM 1015 C CA . LYS A 1 125 ? 21.547 8.375 0.84 1 96.5 125 LYS A CA 1
ATOM 1016 C C . LYS A 1 125 ? 20.672 7.125 0.824 1 96.5 125 LYS A C 1
ATOM 1018 O O . LYS A 1 125 ? 20.328 6.613 -0.245 1 96.5 125 LYS A O 1
ATOM 1023 N N . ALA A 1 126 ? 20.328 6.641 1.966 1 97.62 126 ALA A N 1
ATOM 1024 C CA . ALA A 1 126 ? 19.484 5.453 2.086 1 97.62 126 ALA A CA 1
ATOM 1025 C C . ALA A 1 126 ? 18.109 5.691 1.472 1 97.62 126 ALA A C 1
ATOM 1027 O O . ALA A 1 126 ? 17.578 4.828 0.771 1 97.62 126 ALA A O 1
ATOM 1028 N N . LEU A 1 127 ? 17.594 6.883 1.728 1 98.06 127 LEU A N 1
ATOM 1029 C CA . LEU A 1 127 ? 16.281 7.23 1.189 1 98.06 127 LEU A CA 1
ATOM 1030 C C . LEU A 1 127 ? 16.312 7.301 -0.333 1 98.06 127 LEU A C 1
ATOM 1032 O O . LEU A 1 127 ? 15.43 6.773 -1.006 1 98.06 127 LEU A O 1
ATOM 1036 N N . GLN A 1 128 ? 17.328 7.914 -0.81 1 97.88 128 GLN A N 1
ATOM 1037 C CA . GLN A 1 128 ? 17.438 8.008 -2.262 1 97.88 128 GLN A CA 1
ATOM 1038 C C . GLN A 1 128 ? 17.609 6.633 -2.895 1 97.88 128 GLN A C 1
ATOM 1040 O O . GLN A 1 128 ? 17 6.34 -3.93 1 97.88 128 GLN A O 1
ATOM 1045 N N . GLY A 1 129 ? 18.484 5.809 -2.311 1 98.06 129 GLY A N 1
ATOM 1046 C CA . GLY A 1 129 ? 18.625 4.441 -2.785 1 98.06 129 GLY A CA 1
ATOM 1047 C C . GLY A 1 129 ? 17.328 3.664 -2.77 1 98.06 129 GLY A C 1
ATOM 1048 O O . GLY A 1 129 ? 17.062 2.863 -3.668 1 98.06 129 GLY A O 1
ATOM 1049 N N . THR A 1 130 ? 16.516 3.873 -1.779 1 98.5 130 THR A N 1
ATOM 1050 C CA . THR A 1 130 ? 15.203 3.232 -1.658 1 98.5 130 THR A CA 1
ATOM 1051 C C . THR A 1 130 ? 14.273 3.676 -2.785 1 98.5 130 THR A C 1
ATOM 1053 O O . THR A 1 130 ? 13.602 2.85 -3.406 1 98.5 130 THR A O 1
ATOM 1056 N N . VAL A 1 131 ? 14.281 4.98 -3.094 1 98.25 131 VAL A N 1
ATOM 1057 C CA . VAL A 1 131 ? 13.492 5.492 -4.207 1 98.25 131 VAL A CA 1
ATOM 1058 C C . VAL A 1 131 ? 13.898 4.789 -5.5 1 98.25 131 VAL A C 1
ATOM 1060 O O . VAL A 1 131 ? 13.047 4.305 -6.246 1 98.25 131 VAL A O 1
ATOM 1063 N N . ASP A 1 132 ? 15.195 4.695 -5.711 1 98.25 132 ASP A N 1
ATOM 1064 C CA . ASP A 1 132 ? 15.703 4.102 -6.945 1 98.25 132 ASP A CA 1
ATOM 1065 C C . ASP A 1 132 ? 15.266 2.645 -7.074 1 98.25 132 ASP A C 1
ATOM 1067 O O . ASP A 1 132 ? 14.852 2.213 -8.156 1 98.25 132 ASP A O 1
ATOM 1071 N N . THR A 1 133 ? 15.398 1.924 -6.004 1 98.31 133 THR A N 1
ATOM 1072 C CA . THR A 1 133 ? 15 0.521 -6.004 1 98.31 133 THR A CA 1
ATOM 1073 C C . THR A 1 133 ? 13.5 0.383 -6.262 1 98.31 133 THR A C 1
ATOM 1075 O O . THR A 1 133 ? 13.078 -0.467 -7.047 1 98.31 133 THR A O 1
ATOM 1078 N N . MET A 1 134 ? 12.672 1.217 -5.641 1 98.12 134 MET A N 1
ATOM 1079 C CA . MET A 1 134 ? 11.219 1.157 -5.777 1 98.12 134 MET A CA 1
ATOM 1080 C C . MET A 1 134 ? 10.789 1.498 -7.199 1 98.12 134 MET A C 1
ATOM 1082 O O . MET A 1 134 ? 9.852 0.904 -7.73 1 98.12 134 MET A O 1
ATOM 1086 N N . LEU A 1 135 ? 11.461 2.416 -7.816 1 97.62 135 LEU A N 1
ATOM 1087 C CA . LEU A 1 135 ? 11.156 2.75 -9.203 1 97.62 135 LEU A CA 1
ATOM 1088 C C . LEU A 1 135 ? 11.5 1.588 -10.133 1 97.62 135 LEU A C 1
ATOM 1090 O O . LEU A 1 135 ? 10.797 1.345 -11.117 1 97.62 135 LEU A O 1
ATOM 1094 N N . ARG A 1 136 ? 12.586 0.905 -9.82 1 97.44 136 ARG A N 1
ATOM 1095 C CA . ARG A 1 136 ? 12.938 -0.279 -10.602 1 97.44 136 ARG A CA 1
ATOM 1096 C C . ARG A 1 136 ? 11.883 -1.373 -10.43 1 97.44 136 ARG A C 1
ATOM 1098 O O . ARG A 1 136 ? 11.539 -2.064 -11.391 1 97.44 136 ARG A O 1
ATOM 1105 N N . LEU A 1 137 ? 11.375 -1.595 -9.211 1 97.31 137 LEU A N 1
ATOM 1106 C CA . LEU A 1 137 ? 10.281 -2.525 -8.969 1 97.31 137 LEU A CA 1
ATOM 1107 C C . LEU A 1 137 ? 9.07 -2.174 -9.82 1 97.31 137 LEU A C 1
ATOM 1109 O O . LEU A 1 137 ? 8.484 -3.045 -10.461 1 97.31 137 LEU A O 1
ATOM 1113 N N . GLU A 1 138 ? 8.734 -0.886 -9.805 1 96.44 138 GLU A N 1
ATOM 1114 C CA . GLU A 1 138 ? 7.582 -0.406 -10.562 1 96.44 138 GLU A CA 1
ATOM 1115 C C . GLU A 1 138 ? 7.715 -0.748 -12.047 1 96.44 138 GLU A C 1
ATOM 1117 O O . GLU A 1 138 ? 6.762 -1.219 -12.672 1 96.44 138 GLU A O 1
ATOM 1122 N N . ARG A 1 139 ? 8.867 -0.525 -12.578 1 96.25 139 ARG A N 1
ATOM 1123 C CA . ARG A 1 139 ? 9.109 -0.821 -13.984 1 96.25 139 ARG A CA 1
ATOM 1124 C C . ARG A 1 139 ? 9 -2.316 -14.258 1 96.25 139 ARG A C 1
ATOM 1126 O O . ARG A 1 139 ? 8.391 -2.729 -15.242 1 96.25 139 ARG A O 1
ATOM 1133 N N . THR A 1 140 ? 9.648 -3.072 -13.398 1 96 140 THR A N 1
ATOM 1134 C CA . THR A 1 140 ? 9.625 -4.523 -13.547 1 96 140 THR A CA 1
ATOM 1135 C C . THR A 1 140 ? 8.188 -5.047 -13.547 1 96 140 THR A C 1
ATOM 1137 O O . THR A 1 140 ? 7.828 -5.879 -14.375 1 96 140 THR A O 1
ATOM 1140 N N . TRP A 1 141 ? 7.344 -4.59 -12.664 1 96.12 141 TRP A N 1
ATOM 1141 C CA . TRP A 1 141 ? 5.953 -5.012 -12.555 1 96.12 141 TRP A CA 1
ATOM 1142 C C . TRP A 1 141 ? 5.145 -4.543 -13.758 1 96.12 141 TRP A C 1
ATOM 1144 O O . TRP A 1 141 ? 4.289 -5.273 -14.266 1 96.12 141 TRP A O 1
ATOM 1154 N N . GLY A 1 142 ? 5.43 -3.24 -14.109 1 93.94 142 GLY A N 1
ATOM 1155 C CA . GLY A 1 142 ? 4.781 -2.742 -15.312 1 93.94 142 GLY A CA 1
ATOM 1156 C C . GLY A 1 142 ? 5.055 -3.596 -16.531 1 93.94 142 GLY A C 1
ATOM 1157 O O . GLY A 1 142 ? 4.141 -3.891 -17.312 1 93.94 142 GLY A O 1
ATOM 1158 N N . ASP A 1 143 ? 6.316 -3.992 -16.703 1 93.75 143 ASP A N 1
ATOM 1159 C CA . ASP A 1 143 ? 6.703 -4.863 -17.812 1 93.75 143 ASP A CA 1
ATOM 1160 C C . ASP A 1 143 ? 5.98 -6.207 -17.734 1 93.75 143 ASP A C 1
ATOM 1162 O O . ASP A 1 143 ? 5.531 -6.738 -18.75 1 93.75 143 ASP A O 1
ATOM 1166 N N . PHE A 1 144 ? 5.898 -6.695 -16.578 1 93.19 144 PHE A N 1
ATOM 1167 C CA . PHE A 1 144 ? 5.207 -7.965 -16.391 1 93.19 144 PHE A CA 1
ATOM 1168 C C . PHE A 1 144 ? 3.738 -7.848 -16.781 1 93.19 144 PHE A C 1
ATOM 1170 O O . PHE A 1 144 ? 3.211 -8.703 -17.484 1 93.19 144 PHE A O 1
ATOM 1177 N N . VAL A 1 145 ? 3.07 -6.816 -16.328 1 92.38 145 VAL A N 1
ATOM 1178 C CA . VAL A 1 145 ? 1.643 -6.656 -16.578 1 92.38 145 VAL A CA 1
ATOM 1179 C C . VAL A 1 145 ? 1.397 -6.461 -18.078 1 92.38 145 VAL A C 1
ATOM 1181 O O . VAL A 1 145 ? 0.425 -6.98 -18.625 1 92.38 145 VAL A O 1
ATOM 1184 N N . HIS A 1 146 ? 2.303 -5.773 -18.719 1 90.94 146 HIS A N 1
ATOM 1185 C CA . HIS A 1 146 ? 2.102 -5.426 -20.109 1 90.94 146 HIS A CA 1
ATOM 1186 C C . HIS A 1 146 ? 2.582 -6.547 -21.031 1 90.94 146 HIS A C 1
ATOM 1188 O O . HIS A 1 146 ? 1.922 -6.867 -22.031 1 90.94 146 HIS A O 1
ATOM 1194 N N . TYR A 1 147 ? 3.768 -7.195 -20.609 1 89.81 147 TYR A N 1
ATOM 1195 C CA . TYR A 1 147 ? 4.41 -8.109 -21.547 1 89.81 147 TYR A CA 1
ATOM 1196 C C . TYR A 1 147 ? 4.367 -9.539 -21.031 1 89.81 147 TYR A C 1
ATOM 1198 O O . TYR A 1 147 ? 4.641 -10.484 -21.781 1 89.81 147 TYR A O 1
ATOM 1206 N N . GLY A 1 148 ? 3.982 -9.742 -19.844 1 86.31 148 GLY A N 1
ATOM 1207 C CA . GLY A 1 148 ? 3.994 -11.078 -19.266 1 86.31 148 GLY A CA 1
ATOM 1208 C C . GLY A 1 148 ? 5.297 -11.414 -18.562 1 86.31 148 GLY A C 1
ATOM 1209 O O . GLY A 1 148 ? 6.035 -10.516 -18.141 1 86.31 148 GLY A O 1
ATOM 1210 N N . ARG A 1 149 ? 5.57 -12.664 -18.25 1 82 149 ARG A N 1
ATOM 1211 C CA . ARG A 1 149 ? 6.688 -13.125 -17.422 1 82 149 ARG A CA 1
ATOM 1212 C C . ARG A 1 149 ? 8.016 -12.883 -18.141 1 82 149 ARG A C 1
ATOM 1214 O O . ARG A 1 149 ? 8.125 -13.07 -19.344 1 82 149 ARG A O 1
ATOM 1221 N N . PRO A 1 150 ? 8.922 -12.25 -17.328 1 69.44 150 PRO A N 1
ATOM 1222 C CA . PRO A 1 150 ? 10.234 -12.055 -17.938 1 69.44 150 PRO A CA 1
ATOM 1223 C C . PRO A 1 150 ? 10.875 -13.359 -18.406 1 69.44 150 PRO A C 1
ATOM 1225 O O . PRO A 1 150 ? 10.688 -14.398 -17.766 1 69.44 150 PRO A O 1
ATOM 1228 N N . ARG A 1 151 ? 11.305 -13.484 -19.766 1 59.16 151 ARG A N 1
ATOM 1229 C CA . ARG A 1 151 ? 12.047 -14.625 -20.312 1 59.16 151 ARG A CA 1
ATOM 1230 C C . ARG A 1 151 ? 13.391 -14.781 -19.609 1 59.16 151 ARG A C 1
ATOM 1232 O O . ARG A 1 151 ? 14.195 -13.844 -19.578 1 59.16 151 ARG A O 1
ATOM 1239 N N . VAL A 1 152 ? 13.438 -15.336 -18.406 1 51.12 152 VAL A N 1
ATOM 1240 C CA . VAL A 1 152 ? 14.758 -15.562 -17.844 1 51.12 152 VAL A CA 1
ATOM 1241 C C . VAL A 1 152 ? 15.586 -16.438 -18.797 1 51.12 152 VAL A C 1
ATOM 1243 O O . VAL A 1 152 ? 15.188 -17.547 -19.125 1 51.12 152 VAL A O 1
ATOM 1246 N N . VAL A 1 153 ? 16.375 -15.758 -19.703 1 42.38 153 VAL A N 1
ATOM 1247 C CA . VAL A 1 153 ? 17.359 -16.5 -20.5 1 42.38 153 VAL A CA 1
ATOM 1248 C C . VAL A 1 153 ? 18.422 -17.094 -19.578 1 42.38 153 VAL A C 1
ATOM 1250 O O . VAL A 1 153 ? 18.828 -16.453 -18.609 1 42.38 153 VAL A O 1
ATOM 1253 N N . MET B 1 1 ? 13.336 19.5 -6.062 1 48.56 1 MET B N 1
ATOM 1254 C CA . MET B 1 1 ? 13.32 18.047 -6.148 1 48.56 1 MET B CA 1
ATOM 1255 C C . MET B 1 1 ? 12.562 17.438 -4.969 1 48.56 1 MET B C 1
ATOM 1257 O O . MET B 1 1 ? 12.68 17.906 -3.84 1 48.56 1 MET B O 1
ATOM 1261 N N . THR B 1 2 ? 11.539 16.625 -5.211 1 66.25 2 THR B N 1
ATOM 1262 C CA . THR B 1 2 ? 10.758 16.078 -4.102 1 66.25 2 THR B CA 1
ATOM 1263 C C . THR B 1 2 ? 11.664 15.328 -3.133 1 66.25 2 THR B C 1
ATOM 1265 O O . THR B 1 2 ? 12.562 14.594 -3.555 1 66.25 2 THR B O 1
ATOM 1268 N N . LYS B 1 3 ? 11.602 15.734 -1.941 1 87.31 3 LYS B N 1
ATOM 1269 C CA . LYS B 1 3 ? 12.359 15.023 -0.914 1 87.31 3 LYS B CA 1
ATOM 1270 C C . LYS B 1 3 ? 12.141 13.516 -1.011 1 87.31 3 LYS B C 1
ATOM 1272 O O . LYS B 1 3 ? 11.008 13.055 -1.16 1 87.31 3 LYS B O 1
ATOM 1277 N N . PRO B 1 4 ? 13.281 12.828 -1.03 1 94.69 4 PRO B N 1
ATOM 1278 C CA . PRO B 1 4 ? 13.172 11.375 -1.175 1 94.69 4 PRO B CA 1
ATOM 1279 C C . PRO B 1 4 ? 12.156 10.758 -0.217 1 94.69 4 PRO B C 1
ATOM 1281 O O . PRO B 1 4 ? 11.461 9.805 -0.58 1 94.69 4 PRO B O 1
ATOM 1284 N N . TYR B 1 5 ? 12.086 11.32 0.908 1 95.31 5 TYR B N 1
ATOM 1285 C CA . TYR B 1 5 ? 11.117 10.805 1.874 1 95.31 5 TYR B CA 1
ATOM 1286 C C . TYR B 1 5 ? 9.703 10.891 1.324 1 95.31 5 TYR B C 1
ATOM 1288 O O . TYR B 1 5 ? 8.945 9.914 1.386 1 95.31 5 TYR B O 1
ATOM 1296 N N . PHE B 1 6 ? 9.359 12.008 0.771 1 91.5 6 PHE B N 1
ATOM 1297 C CA . PHE B 1 6 ? 8.023 12.211 0.224 1 91.5 6 PHE B CA 1
ATOM 1298 C C . PHE B 1 6 ? 7.781 11.281 -0.963 1 91.5 6 PHE B C 1
ATOM 1300 O O . PHE B 1 6 ? 6.68 10.75 -1.127 1 91.5 6 PHE B O 1
ATOM 1307 N N . GLU B 1 7 ? 8.758 11.133 -1.745 1 93.19 7 GLU B N 1
ATOM 1308 C CA . GLU B 1 7 ? 8.641 10.25 -2.902 1 93.19 7 GLU B CA 1
ATOM 1309 C C . GLU B 1 7 ? 8.406 8.805 -2.475 1 93.19 7 GLU B C 1
ATOM 1311 O O . GLU B 1 7 ? 7.645 8.078 -3.113 1 93.19 7 GLU B O 1
ATOM 1316 N N . ILE B 1 8 ? 9.055 8.398 -1.412 1 96.62 8 ILE B N 1
ATOM 1317 C CA . ILE B 1 8 ? 8.891 7.035 -0.904 1 96.62 8 ILE B CA 1
ATOM 1318 C C . ILE B 1 8 ? 7.449 6.824 -0.45 1 96.62 8 ILE B C 1
ATOM 1320 O O . ILE B 1 8 ? 6.848 5.785 -0.732 1 96.62 8 ILE B O 1
ATOM 1324 N N . ILE B 1 9 ? 6.898 7.828 0.204 1 93.62 9 ILE B N 1
ATOM 1325 C CA . ILE B 1 9 ? 5.52 7.727 0.677 1 93.62 9 ILE B CA 1
ATOM 1326 C C . ILE B 1 9 ? 4.578 7.562 -0.512 1 93.62 9 ILE B C 1
ATOM 1328 O O . ILE B 1 9 ? 3.68 6.715 -0.487 1 93.62 9 ILE B O 1
ATOM 1332 N N . ARG B 1 10 ? 4.75 8.297 -1.533 1 90.5 10 ARG B N 1
ATOM 1333 C CA . ARG B 1 10 ? 3.939 8.203 -2.742 1 90.5 10 ARG B CA 1
ATOM 1334 C C . ARG B 1 10 ? 4.125 6.848 -3.418 1 90.5 10 ARG B C 1
ATOM 1336 O O . ARG B 1 10 ? 3.158 6.238 -3.877 1 90.5 10 ARG B O 1
ATOM 1343 N N . LEU B 1 11 ? 5.328 6.367 -3.463 1 93.94 11 LEU B N 1
ATOM 1344 C CA . LEU B 1 11 ? 5.645 5.109 -4.129 1 93.94 11 LEU B CA 1
ATOM 1345 C C . LEU B 1 11 ? 5.07 3.926 -3.357 1 93.94 11 LEU B C 1
ATOM 1347 O O . LEU B 1 11 ? 4.668 2.926 -3.955 1 93.94 11 LEU B O 1
ATOM 1351 N N . ILE B 1 12 ? 5.027 4.039 -2.021 1 94.62 12 ILE B N 1
ATOM 1352 C CA . ILE B 1 12 ? 4.445 2.973 -1.214 1 94.62 12 ILE B CA 1
ATOM 1353 C C . ILE B 1 12 ? 2.988 2.754 -1.62 1 94.62 12 ILE B C 1
ATOM 1355 O O . ILE B 1 12 ? 2.576 1.623 -1.888 1 94.62 12 ILE B O 1
ATOM 1359 N N . GLU B 1 13 ? 2.268 3.795 -1.698 1 89.69 13 GLU B N 1
ATOM 1360 C CA . GLU B 1 13 ? 0.867 3.697 -2.098 1 89.69 13 GLU B CA 1
ATOM 1361 C C . GLU B 1 13 ? 0.735 3.193 -3.533 1 89.69 13 GLU B C 1
ATOM 1363 O O . GLU B 1 13 ? -0.078 2.311 -3.814 1 89.69 13 GLU B O 1
ATOM 1368 N N . ARG B 1 14 ? 1.489 3.756 -4.445 1 90.12 14 ARG B N 1
ATOM 1369 C CA . ARG B 1 14 ? 1.433 3.404 -5.859 1 90.12 14 ARG B CA 1
ATOM 1370 C C . ARG B 1 14 ? 1.848 1.954 -6.082 1 90.12 14 ARG B C 1
ATOM 1372 O O . ARG B 1 14 ? 1.192 1.222 -6.824 1 90.12 14 ARG B O 1
ATOM 1379 N N . LEU B 1 15 ? 2.895 1.522 -5.41 1 94.56 15 LEU B N 1
ATOM 1380 C CA . LEU B 1 15 ? 3.395 0.164 -5.59 1 94.56 15 LEU B CA 1
ATOM 1381 C C . LEU B 1 15 ? 2.436 -0.854 -4.984 1 94.56 15 LEU B C 1
ATOM 1383 O O . LEU B 1 15 ? 2.297 -1.966 -5.5 1 94.56 15 LEU B O 1
ATOM 1387 N N . HIS B 1 16 ? 1.845 -0.479 -3.885 1 91.5 16 HIS B N 1
ATOM 1388 C CA . HIS B 1 16 ? 0.822 -1.37 -3.35 1 91.5 16 HIS B CA 1
ATOM 1389 C C . HIS B 1 16 ? -0.273 -1.633 -4.379 1 91.5 16 HIS B C 1
ATOM 1391 O O . HIS B 1 16 ? -0.62 -2.787 -4.641 1 91.5 16 HIS B O 1
ATOM 1397 N N . ARG B 1 17 ? -0.76 -0.624 -5.047 1 88.25 17 ARG B N 1
ATOM 1398 C CA . ARG B 1 17 ? -1.794 -0.764 -6.066 1 88.25 17 ARG B CA 1
ATOM 1399 C C . ARG B 1 17 ? -1.27 -1.53 -7.277 1 88.25 17 ARG B C 1
ATOM 1401 O O . ARG B 1 17 ? -1.976 -2.369 -7.84 1 88.25 17 ARG B O 1
ATOM 1408 N N . HIS B 1 18 ? -0.078 -1.17 -7.648 1 91.12 18 HIS B N 1
ATOM 1409 C CA . HIS B 1 18 ? 0.522 -1.83 -8.805 1 91.12 18 HIS B CA 1
ATOM 1410 C C . HIS B 1 18 ? 0.68 -3.328 -8.555 1 91.12 18 HIS B C 1
ATOM 1412 O O . HIS B 1 18 ? 0.473 -4.133 -9.469 1 91.12 18 HIS B O 1
ATOM 1418 N N . PHE B 1 19 ? 1.089 -3.678 -7.336 1 93.44 19 PHE B N 1
ATOM 1419 C CA . PHE B 1 19 ? 1.248 -5.098 -7.051 1 93.44 19 PHE B CA 1
ATOM 1420 C C . PHE B 1 19 ? -0.093 -5.816 -7.125 1 93.44 19 PHE B C 1
ATOM 1422 O O . PHE B 1 19 ? -0.161 -6.969 -7.559 1 93.44 19 PHE B O 1
ATOM 1429 N N . LEU B 1 20 ? -1.185 -5.195 -6.715 1 91.38 20 LEU B N 1
ATOM 1430 C CA . LEU B 1 20 ? -2.51 -5.781 -6.871 1 91.38 20 LEU B CA 1
ATOM 1431 C C . LEU B 1 20 ? -2.836 -6.008 -8.344 1 91.38 20 LEU B C 1
ATOM 1433 O O . LEU B 1 20 ? -3.486 -6.996 -8.695 1 91.38 20 LEU B O 1
ATOM 1437 N N . ASP B 1 21 ? -2.346 -5.121 -9.219 1 91.75 21 ASP B N 1
ATOM 1438 C CA . ASP B 1 21 ? -2.516 -5.312 -10.656 1 91.75 21 ASP B CA 1
ATOM 1439 C C . ASP B 1 21 ? -1.724 -6.523 -11.148 1 91.75 21 ASP B C 1
ATOM 1441 O O . ASP B 1 21 ? -2.182 -7.262 -12.023 1 91.75 21 ASP B O 1
ATOM 1445 N N . VAL B 1 22 ? -0.539 -6.695 -10.625 1 95 22 VAL B N 1
ATOM 1446 C CA . VAL B 1 22 ? 0.274 -7.867 -10.945 1 95 22 VAL B CA 1
ATOM 1447 C C . VAL B 1 22 ? -0.474 -9.141 -10.555 1 95 22 VAL B C 1
ATOM 1449 O O . VAL B 1 22 ? -0.573 -10.078 -11.352 1 95 22 VAL B O 1
ATOM 1452 N N . LEU B 1 23 ? -1.053 -9.125 -9.344 1 94.69 23 LEU B N 1
ATOM 1453 C CA . LEU B 1 23 ? -1.782 -10.289 -8.867 1 94.69 23 LEU B CA 1
ATOM 1454 C C . LEU B 1 23 ? -3.025 -10.539 -9.711 1 94.69 23 LEU B C 1
ATOM 1456 O O . LEU B 1 23 ? -3.365 -11.695 -9.992 1 94.69 23 LEU B O 1
ATOM 1460 N N . ARG B 1 24 ? -3.699 -9.5 -10.094 1 93.94 24 ARG B N 1
ATOM 1461 C CA . ARG B 1 24 ? -4.863 -9.633 -10.961 1 93.94 24 ARG B CA 1
ATOM 1462 C C . ARG B 1 24 ? -4.492 -10.297 -12.281 1 93.94 24 ARG B C 1
ATOM 1464 O O . ARG B 1 24 ? -5.203 -11.188 -12.758 1 93.94 24 ARG B O 1
ATOM 1471 N N . SER B 1 25 ? -3.42 -9.781 -12.828 1 95.06 25 SER B N 1
ATOM 1472 C CA . SER B 1 25 ? -2.936 -10.359 -14.078 1 95.06 25 SER B CA 1
ATOM 1473 C C . SER B 1 25 ? -2.623 -11.844 -13.922 1 95.06 25 SER B C 1
ATOM 1475 O O . SER B 1 25 ? -2.949 -12.648 -14.797 1 95.06 25 SER B O 1
ATOM 1477 N N . GLU B 1 26 ? -1.983 -12.203 -12.797 1 96 26 GLU B N 1
ATOM 1478 C CA . GLU B 1 26 ? -1.643 -13.594 -12.547 1 96 26 GLU B CA 1
ATOM 1479 C C . GLU B 1 26 ? -2.896 -14.445 -12.359 1 96 26 GLU B C 1
ATOM 1481 O O . GLU B 1 26 ? -2.975 -15.57 -12.852 1 96 26 GLU B O 1
ATOM 1486 N N . LEU B 1 27 ? -3.893 -13.969 -11.633 1 96.88 27 LEU B N 1
ATOM 1487 C CA . LEU B 1 27 ? -5.152 -14.68 -11.43 1 96.88 27 LEU B CA 1
ATOM 1488 C C . LEU B 1 27 ? -5.848 -14.938 -12.758 1 96.88 27 LEU B C 1
ATOM 1490 O O . LEU B 1 27 ? -6.371 -16.031 -12.984 1 96.88 27 LEU B O 1
ATOM 1494 N N . ARG B 1 28 ? -5.832 -13.953 -13.586 1 95.88 28 ARG B N 1
ATOM 1495 C CA . ARG B 1 28 ? -6.418 -14.102 -14.906 1 95.88 28 ARG B CA 1
ATOM 1496 C C . ARG B 1 28 ? -5.719 -15.203 -15.695 1 95.88 28 ARG B C 1
ATOM 1498 O O . ARG B 1 28 ? -6.375 -16.047 -16.312 1 95.88 28 ARG B O 1
ATOM 1505 N N . ARG B 1 29 ? -4.453 -15.195 -15.664 1 94.94 29 ARG B N 1
ATOM 1506 C CA . ARG B 1 29 ? -3.658 -16.203 -16.359 1 94.94 29 ARG B CA 1
ATOM 1507 C C . ARG B 1 29 ? -3.996 -17.609 -15.867 1 94.94 29 ARG B C 1
ATOM 1509 O O . ARG B 1 29 ? -4.035 -18.562 -16.656 1 94.94 29 ARG B O 1
ATOM 1516 N N . LEU B 1 30 ? -4.238 -17.688 -14.578 1 96.19 30 LEU B N 1
ATOM 1517 C CA . LEU B 1 30 ? -4.516 -18.984 -13.945 1 96.19 30 LEU B CA 1
ATOM 1518 C C . LEU B 1 30 ? -5.98 -19.359 -14.109 1 96.19 30 LEU B C 1
ATOM 1520 O O . LEU B 1 30 ? -6.383 -20.469 -13.734 1 96.19 30 LEU B O 1
ATOM 1524 N N . GLY B 1 31 ? -6.797 -18.469 -14.609 1 97.25 31 GLY B N 1
ATOM 1525 C CA . GLY B 1 31 ? -8.219 -18.719 -14.781 1 97.25 31 GLY B CA 1
ATOM 1526 C C . GLY B 1 31 ? -9 -18.656 -13.484 1 97.25 31 GLY B C 1
ATOM 1527 O O . GLY B 1 31 ? -10.039 -19.312 -13.344 1 97.25 31 GLY B O 1
ATOM 1528 N N . ILE B 1 32 ? -8.492 -17.969 -12.492 1 97.75 32 ILE B N 1
ATOM 1529 C CA . ILE B 1 32 ? -9.148 -17.828 -11.195 1 97.75 32 ILE B CA 1
ATOM 1530 C C . ILE B 1 32 ? -10 -16.578 -11.172 1 97.75 32 ILE B C 1
ATOM 1532 O O . ILE B 1 32 ? -9.484 -15.461 -11.266 1 97.75 32 ILE B O 1
ATOM 1536 N N . GLU B 1 33 ? -11.305 -16.797 -10.984 1 96.56 33 GLU B N 1
ATOM 1537 C CA . GLU B 1 33 ? -12.234 -15.672 -11.086 1 96.56 33 GLU B CA 1
ATOM 1538 C C . GLU B 1 33 ? -13.062 -15.523 -9.812 1 96.56 33 GLU B C 1
ATOM 1540 O O . GLU B 1 33 ? -13.781 -14.539 -9.641 1 96.56 33 GLU B O 1
ATOM 1545 N N . ASP B 1 34 ? -12.898 -16.469 -8.961 1 96.69 34 ASP B N 1
ATOM 1546 C CA . ASP B 1 34 ? -13.789 -16.5 -7.801 1 96.69 34 ASP B CA 1
ATOM 1547 C C . ASP B 1 34 ? -13.273 -15.594 -6.688 1 96.69 34 ASP B C 1
ATOM 1549 O O . ASP B 1 34 ? -14.008 -15.273 -5.75 1 96.69 34 ASP B O 1
ATOM 1553 N N . ILE B 1 35 ? -11.992 -15.164 -6.762 1 95.06 35 ILE B N 1
ATOM 1554 C CA . ILE B 1 35 ? -11.469 -14.227 -5.773 1 95.06 35 ILE B CA 1
ATOM 1555 C C . ILE B 1 35 ? -10.742 -13.086 -6.477 1 95.06 35 ILE B C 1
ATOM 1557 O O . ILE B 1 35 ? -10.312 -13.227 -7.621 1 95.06 35 ILE B O 1
ATOM 1561 N N . ASN B 1 36 ? -10.641 -11.922 -5.824 1 93.44 36 ASN B N 1
ATOM 1562 C CA . ASN B 1 36 ? -9.93 -10.781 -6.379 1 93.44 36 ASN B CA 1
ATOM 1563 C C . ASN B 1 36 ? -8.5 -10.703 -5.852 1 93.44 36 ASN B C 1
ATOM 1565 O O . ASN B 1 36 ? -8.07 -11.547 -5.066 1 93.44 36 ASN B O 1
ATOM 1569 N N . ALA B 1 37 ? -7.785 -9.688 -6.289 1 92.69 37 ALA B N 1
ATOM 1570 C CA . ALA B 1 37 ? -6.363 -9.555 -5.98 1 92.69 37 ALA B CA 1
ATOM 1571 C C . ALA B 1 37 ? -6.145 -9.312 -4.492 1 92.69 37 ALA B C 1
ATOM 1573 O O . ALA B 1 37 ? -5.152 -9.773 -3.92 1 92.69 37 ALA B O 1
ATOM 1574 N N . VAL B 1 38 ? -7.027 -8.547 -3.879 1 88.06 38 VAL B N 1
ATOM 1575 C CA . VAL B 1 38 ? -6.93 -8.266 -2.451 1 88.06 38 VAL B CA 1
ATOM 1576 C C . VAL B 1 38 ? -7.078 -9.57 -1.66 1 88.06 38 VAL B C 1
ATOM 1578 O O . VAL B 1 38 ? -6.312 -9.828 -0.729 1 88.06 38 VAL B O 1
ATOM 1581 N N . GLN B 1 39 ? -7.969 -10.359 -2.025 1 89.81 39 GLN B N 1
ATOM 1582 C CA . GLN B 1 39 ? -8.203 -11.648 -1.381 1 89.81 39 GLN B CA 1
ATOM 1583 C C . GLN B 1 39 ? -7.02 -12.586 -1.593 1 89.81 39 GLN B C 1
ATOM 1585 O O . GLN B 1 39 ? -6.613 -13.297 -0.671 1 89.81 39 GLN B O 1
ATOM 1590 N N . ALA B 1 40 ? -6.469 -12.562 -2.805 1 92.44 40 ALA B N 1
ATOM 1591 C CA . ALA B 1 40 ? -5.293 -13.375 -3.098 1 92.44 40 ALA B CA 1
ATOM 1592 C C . ALA B 1 40 ? -4.105 -12.953 -2.236 1 92.44 40 ALA B C 1
ATOM 1594 O O . ALA B 1 40 ? -3.387 -13.805 -1.702 1 92.44 40 ALA B O 1
ATOM 1595 N N . LEU B 1 41 ? -3.908 -11.695 -2.154 1 89.69 41 LEU B N 1
ATOM 1596 C CA . LEU B 1 41 ? -2.822 -11.172 -1.334 1 89.69 41 LEU B CA 1
ATOM 1597 C C . LEU B 1 41 ? -3.008 -11.562 0.129 1 89.69 41 LEU B C 1
ATOM 1599 O O . LEU B 1 41 ? -2.047 -11.938 0.804 1 89.69 41 LEU B O 1
ATOM 1603 N N . LEU B 1 42 ? -4.219 -11.445 0.581 1 86.25 42 LEU B N 1
ATOM 1604 C CA . LEU B 1 42 ? -4.535 -11.836 1.951 1 86.25 42 LEU B CA 1
ATOM 1605 C C . LEU B 1 42 ? -4.203 -13.305 2.189 1 86.25 42 LEU B C 1
ATOM 1607 O O . LEU B 1 42 ? -3.586 -13.648 3.199 1 86.25 42 LEU B O 1
ATOM 1611 N N . LEU B 1 43 ? -4.625 -14.086 1.32 1 87.88 43 LEU B N 1
ATOM 1612 C CA . LEU B 1 43 ? -4.355 -15.523 1.401 1 87.88 43 LEU B CA 1
ATOM 1613 C C . LEU B 1 43 ? -2.854 -15.789 1.469 1 87.88 43 LEU B C 1
ATOM 1615 O O . LEU B 1 43 ? -2.396 -16.578 2.293 1 87.88 43 LEU B O 1
ATOM 1619 N N . TYR B 1 44 ? -2.164 -15.102 0.597 1 87.56 44 TYR B N 1
ATOM 1620 C CA . TYR B 1 44 ? -0.717 -15.266 0.523 1 87.56 44 TYR B CA 1
ATOM 1621 C C . TYR B 1 44 ? -0.055 -14.859 1.834 1 87.56 44 TYR B C 1
ATOM 1623 O O . TYR B 1 44 ? 0.928 -15.469 2.258 1 87.56 44 TYR B O 1
ATOM 1631 N N . ASN B 1 45 ? -0.543 -13.828 2.357 1 80.81 45 ASN B N 1
ATOM 1632 C CA . ASN B 1 45 ? 0.023 -13.336 3.607 1 80.81 45 ASN B CA 1
ATOM 1633 C C . ASN B 1 45 ? -0.293 -14.273 4.773 1 80.81 45 ASN B C 1
ATOM 1635 O O . ASN B 1 45 ? 0.461 -14.336 5.746 1 80.81 45 ASN B O 1
ATOM 1639 N N . ILE B 1 46 ? -1.39 -14.812 4.75 1 74.44 46 ILE B N 1
ATOM 1640 C CA . ILE B 1 46 ? -1.735 -15.797 5.77 1 74.44 46 ILE B CA 1
ATOM 1641 C C . ILE B 1 46 ? -0.823 -17.016 5.641 1 74.44 46 ILE B C 1
ATOM 1643 O O . ILE B 1 46 ? -0.381 -17.578 6.648 1 74.44 46 ILE B O 1
ATOM 1647 N N . GLY B 1 47 ? -0.161 -17.047 4.379 1 64.25 47 GLY B N 1
ATOM 1648 C CA . GLY B 1 47 ? 0.842 -18.031 4.027 1 64.25 47 GLY B CA 1
ATOM 1649 C C . GLY B 1 47 ? 0.614 -19.375 4.695 1 64.25 47 GLY B C 1
ATOM 1650 O O . GLY B 1 47 ? -0.516 -19.703 5.055 1 64.25 47 GLY B O 1
ATOM 1651 N N . GLU B 1 48 ? 1.736 -20.141 4.605 1 53.47 48 GLU B N 1
ATOM 1652 C CA . GLU B 1 48 ? 1.821 -21.484 5.168 1 53.47 48 GLU B CA 1
ATOM 1653 C C . GLU B 1 48 ? 1.77 -21.453 6.695 1 53.47 48 GLU B C 1
ATOM 1655 O O . GLU B 1 48 ? 1.454 -22.453 7.336 1 53.47 48 GLU B O 1
ATOM 1660 N N . ASN B 1 49 ? 2.172 -20.328 7.219 1 49.62 49 ASN B N 1
ATOM 1661 C CA . ASN B 1 49 ? 2.189 -20.516 8.664 1 49.62 49 ASN B CA 1
ATOM 1662 C C . ASN B 1 49 ? 0.824 -20.219 9.281 1 49.62 49 ASN B C 1
ATOM 1664 O O . ASN B 1 49 ? 0.038 -19.453 8.734 1 49.62 49 ASN B O 1
ATOM 1668 N N . GLU B 1 50 ? 0.347 -21.219 10.047 1 45.38 50 GLU B N 1
ATOM 1669 C CA . GLU B 1 50 ? -0.847 -21.062 10.875 1 45.38 50 GLU B CA 1
ATOM 1670 C C . GLU B 1 50 ? -0.951 -19.656 11.438 1 45.38 50 GLU B C 1
ATOM 1672 O O . GLU B 1 50 ? -0.044 -19.188 12.133 1 45.38 50 GLU B O 1
ATOM 1677 N N . VAL B 1 51 ? -1.167 -18.797 10.672 1 49.16 51 VAL B N 1
ATOM 1678 C CA . VAL B 1 51 ? -1.356 -17.484 11.289 1 49.16 51 VAL B CA 1
ATOM 1679 C C . VAL B 1 51 ? -2.631 -17.5 12.133 1 49.16 51 VAL B C 1
ATOM 1681 O O . VAL B 1 51 ? -3.67 -18 11.695 1 49.16 51 VAL B O 1
ATOM 1684 N N . VAL B 1 52 ? -2.543 -17.578 13.445 1 44.91 52 VAL B N 1
ATOM 1685 C CA . VAL B 1 52 ? -3.701 -17.312 14.289 1 44.91 52 VAL B CA 1
ATOM 1686 C C . VAL B 1 52 ? -4.359 -16 13.852 1 44.91 52 VAL B C 1
ATOM 1688 O O . VAL B 1 52 ? -3.68 -15 13.617 1 44.91 52 VAL B O 1
ATOM 1691 N N . ILE B 1 53 ? -5.543 -16.031 13.188 1 49.38 53 ILE B N 1
ATOM 1692 C CA . ILE B 1 53 ? -6.465 -14.953 12.867 1 49.38 53 ILE B CA 1
ATOM 1693 C C . ILE B 1 53 ? -6.234 -13.781 13.82 1 49.38 53 ILE B C 1
ATOM 1695 O O . ILE B 1 53 ? -6.395 -12.625 13.438 1 49.38 53 ILE B O 1
ATOM 1699 N N . ARG B 1 54 ? -6 -14.07 15.07 1 47.28 54 ARG B N 1
ATOM 1700 C CA . ARG B 1 54 ? -5.988 -12.938 15.992 1 47.28 54 ARG B CA 1
ATOM 1701 C C . ARG B 1 54 ? -5.074 -11.828 15.484 1 47.28 54 ARG B C 1
ATOM 1703 O O . ARG B 1 54 ? -5.383 -10.648 15.641 1 47.28 54 ARG B O 1
ATOM 1710 N N . ASP B 1 55 ? -4.055 -12.289 14.797 1 53.62 55 ASP B N 1
ATOM 1711 C CA . ASP B 1 55 ? -3.043 -11.289 14.469 1 53.62 55 ASP B CA 1
ATOM 1712 C C . ASP B 1 55 ? -3.426 -10.516 13.211 1 53.62 55 ASP B C 1
ATOM 1714 O O . ASP B 1 55 ? -2.861 -9.461 12.93 1 53.62 55 ASP B O 1
ATOM 1718 N N . LEU B 1 56 ? -4.281 -11.023 12.523 1 54.53 56 LEU B N 1
ATOM 1719 C CA . LEU B 1 56 ? -4.676 -10.352 11.289 1 54.53 56 LEU B CA 1
ATOM 1720 C C . LEU B 1 56 ? -5.316 -9 11.594 1 54.53 56 LEU B C 1
ATOM 1722 O O . LEU B 1 56 ? -5.082 -8.023 10.875 1 54.53 56 LEU B O 1
ATOM 1726 N N . LYS B 1 57 ? -6.098 -8.984 12.625 1 50.91 57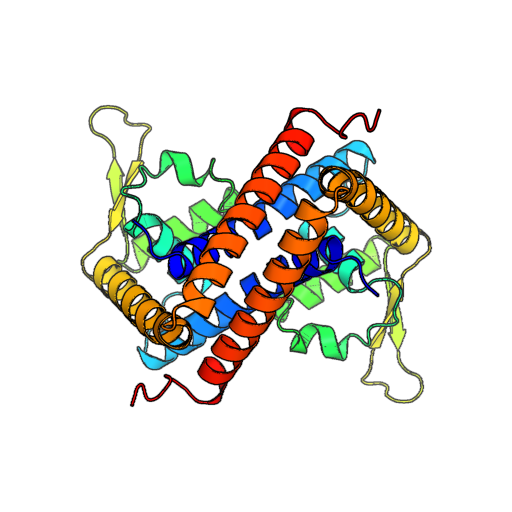 LYS B N 1
ATOM 1727 C CA . LYS B 1 57 ? -6.676 -7.703 13.023 1 50.91 57 LYS B CA 1
ATOM 1728 C C . LYS B 1 57 ? -5.586 -6.719 13.438 1 50.91 57 LYS B C 1
ATOM 1730 O O . LYS B 1 57 ? -5.656 -5.531 13.102 1 50.91 57 LYS B O 1
ATOM 1735 N N . ASP B 1 58 ? -4.781 -7.328 14.211 1 49.5 58 ASP B N 1
ATOM 1736 C CA . ASP B 1 58 ? -3.764 -6.465 14.805 1 49.5 58 ASP B CA 1
ATOM 1737 C C . ASP B 1 58 ? -2.766 -5.996 13.742 1 49.5 58 ASP B C 1
ATOM 1739 O O . ASP B 1 58 ? -2.15 -4.938 13.891 1 49.5 58 ASP B O 1
ATOM 1743 N N . ARG B 1 59 ? -2.541 -6.898 12.953 1 46.94 59 ARG B N 1
ATOM 1744 C CA . ARG B 1 59 ? -1.506 -6.461 12.023 1 46.94 59 ARG B CA 1
ATOM 1745 C C . ARG B 1 59 ? -2.037 -5.387 11.078 1 46.94 59 ARG B C 1
ATOM 1747 O O . ARG B 1 59 ? -1.319 -4.926 10.188 1 46.94 59 ARG B O 1
ATOM 1754 N N . GLY B 1 60 ? -3.154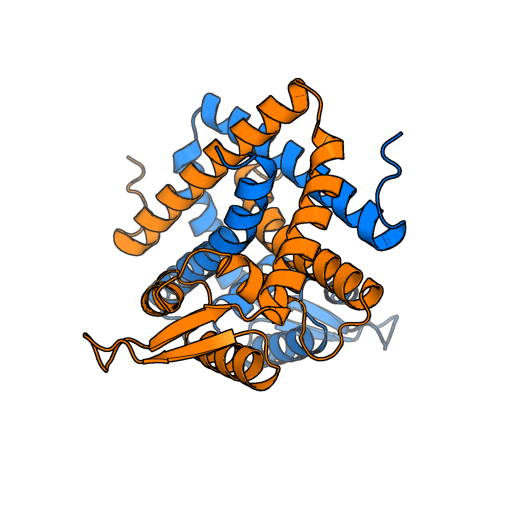 -4.785 11.547 1 46.19 60 GLY B N 1
ATOM 1755 C CA . GLY B 1 60 ? -3.604 -3.609 10.82 1 46.19 60 GLY B CA 1
ATOM 1756 C C . GLY B 1 60 ? -3.949 -3.902 9.367 1 46.19 60 GLY B C 1
ATOM 1757 O O . GLY B 1 60 ? -4.012 -2.988 8.547 1 46.19 60 GLY B O 1
ATOM 1758 N N . TYR B 1 61 ? -3.594 -5.141 8.984 1 48.16 61 TYR B N 1
ATOM 1759 C CA . TYR B 1 61 ? -3.678 -5.535 7.586 1 48.16 61 TYR B CA 1
ATOM 1760 C C . TYR B 1 61 ? -5.008 -5.109 6.98 1 48.16 61 TYR B C 1
ATOM 1762 O O . TYR B 1 61 ? -5.09 -4.809 5.785 1 48.16 61 TYR B O 1
ATOM 1770 N N . TYR B 1 62 ? -6.023 -5.359 7.73 1 53.69 62 TYR B N 1
ATOM 1771 C CA . TYR B 1 62 ? -7.328 -5.219 7.094 1 53.69 62 TYR B CA 1
ATOM 1772 C C . TYR B 1 62 ? -8.312 -4.516 8.016 1 53.69 62 TYR B C 1
ATOM 1774 O O . TYR B 1 62 ? -8.281 -4.711 9.234 1 53.69 62 TYR B O 1
ATOM 1782 N N . GLN B 1 63 ? -8.531 -3.266 7.66 1 52.5 63 GLN B N 1
ATOM 1783 C CA . GLN B 1 63 ? -9.617 -2.732 8.477 1 52.5 63 GLN B CA 1
ATOM 1784 C C . GLN B 1 63 ? -10.641 -3.816 8.805 1 52.5 63 GLN B C 1
ATOM 1786 O O . GLN B 1 63 ? -10.867 -4.727 8 1 52.5 63 GLN B O 1
ATOM 1791 N N . GLY B 1 64 ? -10.914 -3.984 10.109 1 55.44 64 GLY B N 1
ATOM 1792 C CA . GLY B 1 64 ? -11.734 -5 10.742 1 55.44 64 GLY B CA 1
ATOM 1793 C C . GLY B 1 64 ? -12.859 -5.492 9.852 1 55.44 64 GLY B C 1
ATOM 1794 O O . GLY B 1 64 ? -13.062 -6.699 9.703 1 55.44 64 GLY B O 1
ATOM 1795 N N . SER B 1 65 ? -13.656 -4.637 9.305 1 54.56 65 SER B N 1
ATOM 1796 C CA . SER B 1 65 ? -14.828 -5.078 8.555 1 54.56 65 SER B CA 1
ATOM 1797 C C . SER B 1 65 ? -14.422 -5.777 7.258 1 54.56 65 SER B C 1
ATOM 1799 O O . SER B 1 65 ? -15.016 -6.785 6.879 1 54.56 65 SER B O 1
ATOM 1801 N N . ASN B 1 66 ? -13.281 -5.34 6.781 1 71.81 66 ASN B N 1
ATOM 1802 C CA . ASN B 1 66 ? -12.891 -5.902 5.496 1 71.81 66 ASN B CA 1
ATOM 1803 C C . ASN B 1 66 ? -12.211 -7.258 5.664 1 71.81 66 ASN B C 1
ATOM 1805 O O . ASN B 1 66 ? -12.375 -8.148 4.828 1 71.81 66 ASN B O 1
ATOM 1809 N N . VAL B 1 67 ? -11.703 -7.512 6.789 1 75.12 67 VAL B N 1
ATOM 1810 C CA . VAL B 1 67 ? -10.969 -8.758 6.984 1 75.12 67 VAL B CA 1
ATOM 1811 C C . VAL B 1 67 ? -11.945 -9.906 7.188 1 75.12 67 VAL B C 1
ATOM 1813 O O . VAL B 1 67 ? -11.789 -10.977 6.598 1 75.12 67 VAL B O 1
ATOM 1816 N N . SER B 1 68 ? -12.969 -9.594 7.992 1 79.62 68 SER B N 1
ATOM 1817 C CA . SER B 1 68 ? -13.969 -10.625 8.242 1 79.62 68 SER B CA 1
ATOM 1818 C C . SER B 1 68 ? -14.672 -11.047 6.957 1 79.62 68 SER B C 1
ATOM 1820 O O . SER B 1 68 ? -14.898 -12.234 6.723 1 79.62 68 SER B O 1
ATOM 1822 N N . TYR B 1 69 ? -14.906 -10.078 6.23 1 84.5 69 TYR B N 1
ATOM 1823 C CA . TYR B 1 69 ? -15.578 -10.328 4.961 1 84.5 69 TYR B CA 1
ATOM 1824 C C . TYR B 1 69 ? -14.703 -11.172 4.035 1 84.5 69 TYR B C 1
ATOM 1826 O O . TYR B 1 69 ? -15.172 -12.141 3.443 1 84.5 69 TYR B O 1
ATOM 1834 N N . ASN B 1 70 ? -13.469 -10.844 3.936 1 87.31 70 ASN B N 1
ATOM 1835 C CA . ASN B 1 70 ? -12.547 -11.547 3.045 1 87.31 70 ASN B CA 1
ATOM 1836 C C . ASN B 1 70 ? -12.273 -12.969 3.529 1 87.31 70 ASN B C 1
ATOM 1838 O O . ASN B 1 70 ? -12.141 -13.891 2.723 1 87.31 70 ASN B O 1
ATOM 1842 N N . ILE B 1 71 ? -12.188 -13.109 4.805 1 85.5 71 ILE B N 1
ATOM 1843 C CA . ILE B 1 71 ? -11.969 -14.438 5.363 1 85.5 71 ILE B CA 1
ATOM 1844 C C . ILE B 1 71 ? -13.18 -15.32 5.086 1 85.5 71 ILE B C 1
ATOM 1846 O O . ILE B 1 71 ? -13.031 -16.5 4.734 1 85.5 71 ILE B O 1
ATOM 1850 N N . LYS B 1 72 ? -14.312 -14.773 5.312 1 89.5 72 LYS B N 1
ATOM 1851 C CA . LYS B 1 72 ? -15.539 -15.508 5.012 1 89.5 72 LYS B CA 1
ATOM 1852 C C . LYS B 1 72 ? -15.586 -15.922 3.545 1 89.5 72 LYS B C 1
ATOM 1854 O O . LYS B 1 72 ? -15.898 -17.078 3.23 1 89.5 72 LYS B O 1
ATOM 1859 N N . ALA B 1 73 ? -15.281 -15.039 2.66 1 92.69 73 ALA B N 1
ATOM 1860 C CA . ALA B 1 73 ? -15.273 -15.32 1.227 1 92.69 73 ALA B CA 1
ATOM 1861 C C . ALA B 1 73 ? -14.258 -16.406 0.88 1 92.69 73 ALA B C 1
ATOM 1863 O O . ALA B 1 73 ? -14.57 -17.344 0.148 1 92.69 73 ALA B O 1
ATOM 1864 N N . LEU B 1 74 ? -13.055 -16.297 1.425 1 93.62 74 LEU B N 1
ATOM 1865 C CA . LEU B 1 74 ? -11.992 -17.25 1.147 1 93.62 74 LEU B CA 1
ATOM 1866 C C . LEU B 1 74 ? -12.352 -18.641 1.686 1 93.62 74 LEU B C 1
ATOM 1868 O O . LEU B 1 74 ? -11.977 -19.656 1.103 1 93.62 74 LEU B O 1
ATOM 1872 N N . THR B 1 75 ? -13.094 -18.594 2.787 1 93 75 THR B N 1
ATOM 1873 C CA . THR B 1 75 ? -13.578 -19.844 3.342 1 93 75 THR B CA 1
ATOM 1874 C C . THR B 1 75 ? -14.672 -20.453 2.461 1 93 75 THR B C 1
ATOM 1876 O O . THR B 1 75 ? -14.633 -21.641 2.131 1 93 75 THR B O 1
ATOM 1879 N N . GLU B 1 76 ? -15.586 -19.672 2.043 1 96 76 GLU B N 1
ATOM 1880 C CA . GLU B 1 76 ? -16.703 -20.094 1.208 1 96 76 GLU B CA 1
ATOM 1881 C C . GLU B 1 76 ? -16.219 -20.609 -0.142 1 96 76 GLU B C 1
ATOM 1883 O O . GLU B 1 76 ? -16.766 -21.578 -0.675 1 96 76 GLU B O 1
ATOM 1888 N N . TYR B 1 77 ? -15.18 -20.031 -0.67 1 97.44 77 TYR B N 1
ATOM 1889 C CA . TYR B 1 77 ? -14.68 -20.391 -1.989 1 97.44 77 TYR B CA 1
ATOM 1890 C C . TYR B 1 77 ? -13.664 -21.516 -1.889 1 97.44 77 TYR B C 1
ATOM 1892 O O . TYR B 1 77 ? -13.094 -21.938 -2.898 1 97.44 77 TYR B O 1
ATOM 1900 N N . GLY B 1 78 ? -13.344 -21.953 -0.656 1 96.12 78 GLY B N 1
ATOM 1901 C CA . GLY B 1 78 ? -12.602 -23.188 -0.464 1 96.12 78 GLY B CA 1
ATOM 1902 C C . GLY B 1 78 ? -11.102 -22.969 -0.349 1 96.12 78 GLY B C 1
ATOM 1903 O O . GLY B 1 78 ? -10.32 -23.906 -0.533 1 96.12 78 GLY B O 1
ATOM 1904 N N . TYR B 1 79 ? -10.688 -21.75 -0.05 1 95.38 79 TYR B N 1
ATOM 1905 C CA . TYR B 1 79 ? -9.258 -21.469 0.056 1 95.38 79 TYR B CA 1
ATOM 1906 C C . TYR B 1 79 ? -8.781 -21.609 1.495 1 95.38 79 TYR B C 1
ATOM 1908 O O . TYR B 1 79 ? -7.59 -21.828 1.742 1 95.38 79 TYR B O 1
ATOM 1916 N N . LEU B 1 80 ? -9.727 -21.391 2.447 1 92.19 80 LEU B N 1
ATOM 1917 C CA . LEU B 1 80 ? -9.43 -21.453 3.875 1 92.19 80 LEU B CA 1
ATOM 1918 C C . LEU B 1 80 ? -10.414 -22.359 4.602 1 92.19 80 LEU B C 1
ATOM 1920 O O . LEU B 1 80 ? -11.555 -22.516 4.16 1 92.19 80 LEU B O 1
ATOM 1924 N N . THR B 1 81 ? -9.93 -22.906 5.598 1 89.62 81 THR B N 1
ATOM 1925 C CA . THR B 1 81 ? -10.805 -23.531 6.586 1 89.62 81 THR B CA 1
ATOM 1926 C C . THR B 1 81 ? -10.656 -22.844 7.945 1 89.62 81 THR B C 1
ATOM 1928 O O . THR B 1 81 ? -9.609 -22.281 8.25 1 89.62 81 THR B O 1
ATOM 1931 N N . GLN B 1 82 ? -11.781 -22.766 8.562 1 81.81 82 GLN B N 1
ATOM 1932 C CA . GLN B 1 82 ? -11.789 -22.234 9.922 1 81.81 82 GLN B CA 1
ATOM 1933 C C . GLN B 1 82 ? -11.969 -23.344 10.953 1 81.81 82 GLN B C 1
ATOM 1935 O O . GLN B 1 82 ? -12.828 -24.219 10.797 1 81.81 82 GLN B O 1
ATOM 1940 N N . GLU B 1 83 ? -10.953 -23.391 11.773 1 76.56 83 GLU B N 1
ATOM 1941 C CA . GLU B 1 83 ? -11.086 -24.391 12.828 1 76.56 83 GLU B CA 1
ATOM 1942 C C . GLU B 1 83 ? -11.062 -23.734 14.211 1 76.56 83 GLU B C 1
ATOM 1944 O O . GLU B 1 83 ? -10.242 -22.859 14.477 1 76.56 83 GLU B O 1
ATOM 1949 N N . ARG B 1 84 ? -12.148 -23.953 14.891 1 73.06 84 ARG B N 1
ATOM 1950 C CA . ARG B 1 84 ? -12.172 -23.453 16.266 1 73.06 84 ARG B CA 1
ATOM 1951 C C . ARG B 1 84 ? -11.102 -24.125 17.109 1 73.06 84 ARG B C 1
ATOM 1953 O O . ARG B 1 84 ? -10.836 -25.328 16.953 1 73.06 84 ARG B O 1
ATOM 1960 N N . SER B 1 85 ? -10.281 -23.188 17.75 1 66.88 85 SER B N 1
ATOM 1961 C CA . SER B 1 85 ? -9.258 -23.734 18.625 1 66.88 85 SER B CA 1
ATOM 1962 C C . SER B 1 85 ? -9.883 -24.547 19.766 1 66.88 85 SER B C 1
ATOM 1964 O O . SER B 1 85 ? -10.922 -24.156 20.312 1 66.88 85 SER B O 1
ATOM 1966 N N . ALA B 1 86 ? -9.414 -25.797 19.922 1 63.06 86 ALA B N 1
ATOM 1967 C CA . ALA B 1 86 ? -9.867 -26.641 21.031 1 63.06 86 ALA B CA 1
ATOM 1968 C C . ALA B 1 86 ? -9.641 -25.938 22.375 1 63.06 86 ALA B C 1
ATOM 1970 O O . ALA B 1 86 ? -10.383 -26.156 23.328 1 63.06 86 ALA B O 1
ATOM 1971 N N . HIS B 1 87 ? -8.633 -25.188 22.5 1 61.72 87 HIS B N 1
ATOM 1972 C CA . HIS B 1 87 ? -8.203 -24.656 23.797 1 61.72 87 HIS B CA 1
ATOM 1973 C C . HIS B 1 87 ? -8.812 -23.281 24.062 1 61.72 87 HIS B C 1
ATOM 1975 O O . HIS B 1 87 ? -9 -22.891 25.203 1 61.72 87 HIS B O 1
ATOM 1981 N N . ASP B 1 88 ? -8.953 -22.5 23.016 1 59.81 88 ASP B N 1
ATOM 1982 C CA . ASP B 1 88 ? -9.555 -21.172 23.125 1 59.81 88 ASP B CA 1
ATOM 1983 C C . ASP B 1 88 ? -10.68 -21 22.109 1 59.81 88 ASP B C 1
ATOM 1985 O O . ASP B 1 88 ? -10.438 -20.656 20.953 1 59.81 88 ASP B O 1
ATOM 1989 N N . ARG B 1 89 ? -11.961 -21.344 22.594 1 58.03 89 ARG B N 1
ATOM 1990 C CA . ARG B 1 89 ? -13.156 -21.328 21.75 1 58.03 89 ARG B CA 1
ATOM 1991 C C . ARG B 1 89 ? -13.305 -19.984 21.047 1 58.03 89 ARG B C 1
ATOM 1993 O O . ARG B 1 89 ? -14.031 -19.875 20.062 1 58.03 89 ARG B O 1
ATOM 2000 N N . ARG B 1 90 ? -12.531 -19.031 21.594 1 57.84 90 ARG B N 1
ATOM 2001 C CA . ARG B 1 90 ? -12.641 -17.703 21.016 1 57.84 90 ARG B CA 1
ATOM 2002 C C . ARG B 1 90 ? -11.609 -17.5 19.906 1 57.84 90 ARG B C 1
ATOM 2004 O O . ARG B 1 90 ? -11.672 -16.516 19.156 1 57.84 90 ARG B O 1
ATOM 2011 N N . SER B 1 91 ? -10.781 -18.578 19.859 1 66.69 91 SER B N 1
ATOM 2012 C CA . SER B 1 91 ? -9.742 -18.422 18.859 1 66.69 91 SER B CA 1
ATOM 2013 C C . SER B 1 91 ? -10.031 -19.281 17.625 1 66.69 91 SER B C 1
ATOM 2015 O O . SER B 1 91 ? -10.312 -20.469 17.75 1 66.69 91 SER B O 1
ATOM 2017 N N . VAL B 1 92 ? -10.43 -18.656 16.594 1 69.44 92 VAL B N 1
ATOM 2018 C CA . VAL B 1 92 ? -10.625 -19.328 15.312 1 69.44 92 VAL B CA 1
ATOM 2019 C C . VAL B 1 92 ? -9.305 -19.375 14.547 1 69.44 92 VAL B C 1
ATOM 2021 O O . VAL B 1 92 ? -8.648 -18.359 14.352 1 69.44 9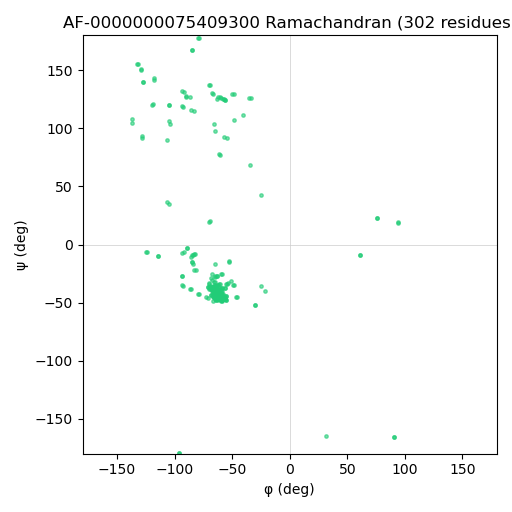2 VAL B O 1
ATOM 2024 N N . ARG B 1 93 ? -8.875 -20.641 14.367 1 77.44 93 ARG B N 1
ATOM 2025 C CA . ARG B 1 93 ? -7.648 -20.859 13.594 1 77.44 93 ARG B CA 1
ATOM 2026 C C . ARG B 1 93 ? -7.961 -21.031 12.117 1 77.44 93 ARG B C 1
ATOM 2028 O O . ARG B 1 93 ? -8.891 -21.75 11.75 1 77.44 93 ARG B O 1
ATOM 2035 N N . LEU B 1 94 ? -7.266 -20.234 11.289 1 82.31 94 LEU B N 1
ATOM 2036 C CA . LEU B 1 94 ? -7.395 -20.344 9.844 1 82.31 94 LEU B CA 1
ATOM 2037 C C . LEU B 1 94 ? -6.324 -21.266 9.266 1 82.31 94 LEU B C 1
ATOM 2039 O O . LEU B 1 94 ? -5.164 -21.219 9.68 1 82.31 94 LEU B O 1
ATOM 2043 N N . LYS B 1 95 ? -6.793 -22.188 8.406 1 83.56 95 LYS B N 1
ATOM 2044 C CA . LYS B 1 95 ? -5.855 -23.062 7.707 1 83.56 95 LYS B CA 1
ATOM 2045 C C . LYS B 1 95 ? -6.094 -23.016 6.199 1 83.56 95 LYS B C 1
ATOM 2047 O O . LYS B 1 95 ? -7.238 -23.031 5.746 1 83.56 95 LYS B O 1
ATOM 2052 N N . LEU B 1 96 ? -4.957 -23.016 5.492 1 88.56 96 LEU B N 1
ATOM 2053 C CA . LEU B 1 96 ? -5.074 -23.109 4.043 1 88.56 96 LEU B CA 1
ATOM 2054 C C . LEU B 1 96 ? -5.555 -24.5 3.623 1 88.56 96 LEU B C 1
ATOM 2056 O O . LEU B 1 96 ? -5.117 -25.5 4.18 1 88.56 96 LEU B O 1
ATOM 2060 N N . THR B 1 97 ? -6.469 -24.516 2.684 1 92.56 97 THR B N 1
ATOM 2061 C CA . THR B 1 97 ? -6.785 -25.75 1.991 1 92.56 97 THR B CA 1
ATOM 2062 C C . THR B 1 97 ? -5.738 -26.062 0.925 1 92.56 97 THR B C 1
ATOM 2064 O O . THR B 1 97 ? -4.805 -25.281 0.724 1 92.56 97 THR B O 1
ATOM 2067 N N . ASP B 1 98 ? -5.926 -27.234 0.262 1 92.94 98 ASP B N 1
ATOM 2068 C CA . ASP B 1 98 ? -5.055 -27.547 -0.868 1 92.94 98 ASP B CA 1
ATOM 2069 C C . ASP B 1 98 ? -5.195 -26.5 -1.968 1 92.94 98 ASP B C 1
ATOM 2071 O O . ASP B 1 98 ? -4.203 -26.094 -2.578 1 92.94 98 ASP B O 1
ATOM 2075 N N . LYS B 1 99 ? -6.41 -26.078 -2.117 1 95.94 99 LYS B N 1
ATOM 2076 C CA . LYS B 1 99 ? -6.695 -25.031 -3.096 1 95.94 99 LYS B CA 1
ATOM 2077 C C . LYS B 1 99 ? -5.988 -23.719 -2.732 1 95.94 99 LYS B C 1
ATOM 2079 O O . LYS B 1 99 ? -5.398 -23.078 -3.594 1 95.94 99 LYS B O 1
ATOM 2084 N N . GLY B 1 100 ? -6.043 -23.391 -1.457 1 94.12 100 GLY B N 1
ATOM 2085 C CA . GLY B 1 100 ? -5.348 -22.219 -0.96 1 94.12 100 GLY B CA 1
ATOM 2086 C C . GLY B 1 100 ? -3.84 -22.312 -1.097 1 94.12 100 GLY B C 1
ATOM 2087 O O . GLY B 1 100 ? -3.182 -21.344 -1.49 1 94.12 100 GLY B O 1
ATOM 2088 N N . LEU B 1 101 ? -3.357 -23.484 -0.807 1 92.12 101 LEU B N 1
ATOM 2089 C CA . LEU B 1 101 ? -1.92 -23.719 -0.904 1 92.12 101 LEU B CA 1
ATOM 2090 C C . LEU B 1 101 ? -1.45 -23.625 -2.352 1 92.12 101 LEU B C 1
ATOM 2092 O O . LEU B 1 101 ? -0.381 -23.062 -2.627 1 92.12 101 LEU B O 1
ATOM 2096 N N . ASP B 1 102 ? -2.232 -24.141 -3.225 1 94.06 102 ASP B N 1
ATOM 2097 C CA . ASP B 1 102 ? -1.896 -24.078 -4.645 1 94.06 102 ASP B CA 1
ATOM 2098 C C . ASP B 1 102 ? -1.771 -22.641 -5.121 1 94.06 102 ASP B C 1
ATOM 2100 O O . ASP B 1 102 ? -0.843 -22.297 -5.859 1 94.06 102 ASP B O 1
ATOM 2104 N N . LEU B 1 103 ? -2.688 -21.828 -4.711 1 94.94 103 LEU B N 1
ATOM 2105 C CA . LEU B 1 103 ? -2.635 -20.422 -5.098 1 94.94 103 LEU B CA 1
ATOM 2106 C C . LEU B 1 103 ? -1.421 -19.734 -4.484 1 94.94 103 LEU B C 1
ATOM 2108 O O . LEU B 1 103 ? -0.731 -18.969 -5.16 1 94.94 103 LEU B O 1
ATOM 2112 N N . CYS B 1 104 ? -1.135 -20 -3.236 1 92.5 104 CYS B N 1
ATOM 2113 C CA . CYS B 1 104 ? 0.034 -19.422 -2.588 1 92.5 104 CYS B CA 1
ATOM 2114 C C . CYS B 1 104 ? 1.314 -19.812 -3.314 1 92.5 104 CYS B C 1
ATOM 2116 O O . CYS B 1 104 ? 2.209 -18.984 -3.496 1 92.5 104 CYS B O 1
ATOM 2118 N N . ASN B 1 105 ? 1.363 -21.031 -3.723 1 92.69 105 ASN B N 1
ATOM 2119 C CA . ASN B 1 105 ? 2.527 -21.5 -4.465 1 92.69 105 ASN B CA 1
ATOM 2120 C C . ASN B 1 105 ? 2.66 -20.797 -5.809 1 92.69 105 ASN B C 1
ATOM 2122 O O . ASN B 1 105 ? 3.771 -20.484 -6.242 1 92.69 105 ASN B O 1
ATOM 2126 N N . ALA B 1 106 ? 1.537 -20.594 -6.418 1 94.5 106 ALA B N 1
ATOM 2127 C CA . ALA B 1 106 ? 1.553 -19.875 -7.691 1 94.5 106 ALA B CA 1
ATOM 2128 C C . ALA B 1 106 ? 2.07 -18.453 -7.508 1 94.5 106 ALA B C 1
ATOM 2130 O O . ALA B 1 106 ? 2.871 -17.969 -8.312 1 94.5 106 ALA B O 1
ATOM 2131 N N . VAL B 1 107 ? 1.636 -17.797 -6.48 1 93.06 107 VAL B N 1
ATOM 2132 C CA . VAL B 1 107 ? 2.076 -16.438 -6.191 1 93.06 107 VAL B CA 1
ATOM 2133 C C . VAL B 1 107 ? 3.564 -16.438 -5.852 1 93.06 107 VAL B C 1
ATOM 2135 O O . VAL B 1 107 ? 4.301 -15.539 -6.262 1 93.06 107 VAL B O 1
ATOM 2138 N N . ARG B 1 108 ? 4.004 -17.422 -5.125 1 92.12 108 ARG B N 1
ATOM 2139 C CA . ARG B 1 108 ? 5.422 -17.547 -4.805 1 92.12 108 ARG B CA 1
ATOM 2140 C C . ARG B 1 108 ? 6.262 -17.703 -6.07 1 92.12 108 ARG B C 1
ATOM 2142 O O . ARG B 1 108 ? 7.312 -17.062 -6.199 1 92.12 108 ARG B O 1
ATOM 2149 N N . THR B 1 109 ? 5.844 -18.531 -6.949 1 93.5 109 THR B N 1
ATOM 2150 C CA . THR B 1 109 ? 6.543 -18.75 -8.211 1 93.5 109 THR B CA 1
ATOM 2151 C C . THR B 1 109 ? 6.621 -17.438 -9.008 1 93.5 109 THR B C 1
ATOM 2153 O O . THR B 1 109 ? 7.672 -17.109 -9.562 1 93.5 109 THR B O 1
ATOM 2156 N N . LEU B 1 110 ? 5.484 -16.781 -9.047 1 94.56 110 LEU B N 1
ATOM 2157 C CA . LEU B 1 110 ? 5.461 -15.477 -9.703 1 94.56 110 LEU B CA 1
ATOM 2158 C C . LEU B 1 110 ? 6.508 -14.547 -9.102 1 94.56 110 LEU B C 1
ATOM 2160 O O . LEU B 1 110 ? 7.273 -13.914 -9.828 1 94.56 110 LEU B O 1
ATOM 2164 N N . GLN B 1 111 ? 6.562 -14.477 -7.785 1 93.12 111 GLN B N 1
ATOM 2165 C CA . GLN B 1 111 ? 7.508 -13.609 -7.094 1 93.12 111 GLN B CA 1
ATOM 2166 C C . GLN B 1 111 ? 8.945 -14.031 -7.371 1 93.12 111 GLN B C 1
ATOM 2168 O O . GLN B 1 111 ? 9.836 -13.188 -7.508 1 93.12 111 GLN B O 1
ATOM 2173 N N . ASP B 1 112 ? 9.172 -15.273 -7.418 1 93.31 112 ASP B N 1
ATOM 2174 C CA . ASP B 1 112 ? 10.5 -15.781 -7.75 1 93.31 112 ASP B CA 1
ATOM 2175 C C . ASP B 1 112 ? 10.93 -15.32 -9.141 1 93.31 112 ASP B C 1
ATOM 2177 O O . ASP B 1 112 ? 12.07 -14.898 -9.336 1 93.31 112 ASP B O 1
ATOM 2181 N N . ASP B 1 113 ? 10.008 -15.414 -10.07 1 93.81 113 ASP B N 1
ATOM 2182 C CA . ASP B 1 113 ? 10.289 -14.977 -11.438 1 93.81 113 ASP B CA 1
ATOM 2183 C C . ASP B 1 113 ? 10.617 -13.492 -11.484 1 93.81 113 ASP B C 1
ATOM 2185 O O . ASP B 1 113 ? 11.578 -13.078 -12.141 1 93.81 113 ASP B O 1
ATOM 2189 N N . LEU B 1 114 ? 9.82 -12.727 -10.828 1 94.62 114 LEU B N 1
ATOM 2190 C CA . LEU B 1 114 ? 10.031 -11.281 -10.82 1 94.62 114 LEU B CA 1
ATOM 2191 C C . LEU B 1 114 ? 11.312 -10.922 -10.078 1 94.62 114 LEU B C 1
ATOM 2193 O O . LEU B 1 114 ? 12.031 -10.008 -10.484 1 94.62 114 LEU B O 1
ATOM 2197 N N . SER B 1 115 ? 11.633 -11.648 -8.984 1 94.88 115 SER B N 1
ATOM 2198 C CA . SER B 1 115 ? 12.828 -11.398 -8.195 1 94.88 115 SER B CA 1
ATOM 2199 C C . SER B 1 115 ? 14.094 -11.68 -9 1 94.88 115 SER B C 1
ATOM 2201 O O . SER B 1 115 ? 15.148 -11.109 -8.727 1 94.88 115 SER B O 1
ATOM 2203 N N . ALA B 1 116 ? 14.016 -12.555 -9.953 1 93.69 116 ALA B N 1
ATOM 2204 C CA . ALA B 1 116 ? 15.172 -12.961 -10.75 1 93.69 116 ALA B CA 1
ATOM 2205 C C . ALA B 1 116 ? 15.727 -11.781 -11.547 1 93.69 116 ALA B C 1
ATOM 2207 O O . ALA B 1 116 ? 16.922 -11.758 -11.875 1 93.69 116 ALA B O 1
ATOM 2208 N N . VAL B 1 117 ? 14.875 -10.797 -11.867 1 92.12 117 VAL B N 1
ATOM 2209 C CA . VAL B 1 117 ? 15.289 -9.578 -12.555 1 92.12 117 VAL B CA 1
ATOM 2210 C C . VAL B 1 117 ? 16.344 -8.844 -11.719 1 92.12 117 VAL B C 1
ATOM 2212 O O . VAL B 1 117 ? 17.188 -8.133 -12.258 1 92.12 117 VAL B O 1
ATOM 2215 N N . PHE B 1 118 ? 16.312 -9.078 -10.406 1 94.81 118 PHE B N 1
ATOM 2216 C CA . PHE B 1 118 ? 17.219 -8.438 -9.469 1 94.81 118 PHE B CA 1
ATOM 2217 C C . PHE B 1 118 ? 18.297 -9.414 -9 1 94.81 118 PHE B C 1
ATOM 2219 O O . PHE B 1 118 ? 18.703 -9.383 -7.832 1 94.81 118 PHE B O 1
ATOM 2226 N N . GLY B 1 119 ? 18.766 -10.281 -9.773 1 91.19 119 GLY B N 1
ATOM 2227 C CA . GLY B 1 119 ? 19.594 -11.406 -9.375 1 91.19 119 GLY B CA 1
ATOM 2228 C C . GLY B 1 119 ? 21.062 -11.062 -9.25 1 91.19 119 GLY B C 1
ATOM 2229 O O . GLY B 1 119 ? 21.844 -11.836 -8.711 1 91.19 119 GLY B O 1
ATOM 2230 N N . ASP B 1 120 ? 21.5 -9.906 -9.664 1 94.19 120 ASP B N 1
ATOM 2231 C CA . ASP B 1 120 ? 22.922 -9.547 -9.594 1 94.19 120 ASP B CA 1
ATOM 2232 C C . ASP B 1 120 ? 23.266 -8.977 -8.219 1 94.19 120 ASP B C 1
ATOM 2234 O O . ASP B 1 120 ? 22.375 -8.641 -7.438 1 94.19 120 ASP B O 1
ATOM 2238 N N . GLU B 1 121 ? 24.531 -8.867 -7.953 1 94.25 121 GLU B N 1
ATOM 2239 C CA . GLU B 1 121 ? 25.031 -8.484 -6.633 1 94.25 121 GLU B CA 1
ATOM 2240 C C . GLU B 1 121 ? 24.609 -7.062 -6.273 1 94.25 121 GLU B C 1
ATOM 2242 O O . GLU B 1 121 ? 24.25 -6.789 -5.129 1 94.25 121 GLU B O 1
ATOM 2247 N N . ASP B 1 122 ? 24.703 -6.188 -7.164 1 96.06 122 ASP B N 1
ATOM 2248 C CA . ASP B 1 122 ? 24.328 -4.797 -6.918 1 96.06 122 ASP B CA 1
ATOM 2249 C C . ASP B 1 122 ? 22.844 -4.684 -6.574 1 96.06 122 ASP B C 1
ATOM 2251 O O . ASP B 1 122 ? 22.469 -3.916 -5.691 1 96.06 122 ASP B O 1
ATOM 2255 N N . SER B 1 123 ? 22.078 -5.441 -7.238 1 95.88 123 SER B N 1
ATOM 2256 C CA . SER B 1 123 ? 20.656 -5.469 -6.969 1 95.88 123 SER B CA 1
ATOM 2257 C C . SER B 1 123 ? 20.359 -6.027 -5.578 1 95.88 123 SER B C 1
ATOM 2259 O O . SER B 1 123 ? 19.516 -5.508 -4.859 1 95.88 123 SER B O 1
ATOM 2261 N N . ALA B 1 124 ? 21.125 -7.086 -5.297 1 94.88 124 ALA B N 1
ATOM 2262 C CA . ALA B 1 124 ? 20.922 -7.691 -3.982 1 94.88 124 ALA B CA 1
ATOM 2263 C C . ALA B 1 124 ? 21.203 -6.688 -2.867 1 94.88 124 ALA B C 1
ATOM 2265 O O . ALA B 1 124 ? 20.453 -6.609 -1.891 1 94.88 124 ALA B O 1
ATOM 2266 N N . LYS B 1 125 ? 22.219 -5.953 -2.992 1 96.44 125 LYS B N 1
ATOM 2267 C CA . LYS B 1 125 ? 22.562 -4.922 -2.021 1 96.44 125 LYS B CA 1
ATOM 2268 C C . LYS B 1 125 ? 21.516 -3.826 -1.965 1 96.44 125 LYS B C 1
ATOM 2270 O O . LYS B 1 125 ? 21.125 -3.379 -0.882 1 96.44 125 LYS B O 1
ATOM 2275 N N . ALA B 1 126 ? 21.047 -3.414 -3.096 1 97.56 126 ALA B N 1
ATOM 2276 C CA . ALA B 1 126 ? 20.016 -2.379 -3.178 1 97.56 126 ALA B CA 1
ATOM 2277 C C . ALA B 1 126 ? 18.719 -2.836 -2.508 1 97.56 126 ALA B C 1
ATOM 2279 O O . ALA B 1 126 ? 18.094 -2.068 -1.78 1 97.56 126 ALA B O 1
ATOM 2280 N N . LEU B 1 127 ? 18.391 -4.094 -2.734 1 98.06 127 LEU B N 1
ATOM 2281 C CA . LEU B 1 127 ? 17.188 -4.648 -2.143 1 98.06 127 LEU B CA 1
ATOM 2282 C C . LEU B 1 127 ? 17.297 -4.703 -0.624 1 98.06 127 LEU B C 1
ATOM 2284 O O . LEU B 1 127 ? 16.359 -4.324 0.086 1 98.06 127 LEU B O 1
ATOM 2288 N N . GLN B 1 128 ? 18.406 -5.145 -0.195 1 97.81 128 GLN B N 1
ATOM 2289 C CA . GLN B 1 128 ? 18.594 -5.219 1.251 1 97.81 128 GLN B CA 1
ATOM 2290 C C . GLN B 1 128 ? 18.562 -3.826 1.879 1 97.81 128 GLN B C 1
ATOM 2292 O O . GLN B 1 128 ? 17.969 -3.631 2.939 1 97.81 128 GLN B O 1
ATOM 2297 N N . GLY B 1 129 ? 19.266 -2.867 1.259 1 98.06 129 GLY B N 1
ATOM 2298 C CA . GLY B 1 129 ? 19.203 -1.493 1.728 1 98.06 129 GLY B CA 1
ATOM 2299 C C . GLY B 1 129 ? 17.797 -0.939 1.768 1 98.06 129 GLY B C 1
ATOM 2300 O O . GLY B 1 129 ? 17.438 -0.187 2.68 1 98.06 129 GLY B O 1
ATOM 2301 N N . THR B 1 130 ? 16.984 -1.287 0.831 1 98.5 130 THR B N 1
ATOM 2302 C CA . THR B 1 130 ? 15.594 -0.867 0.764 1 98.5 130 THR B CA 1
ATOM 2303 C C . THR B 1 130 ? 14.789 -1.451 1.926 1 98.5 130 THR B C 1
ATOM 2305 O O . THR B 1 130 ? 14.023 -0.742 2.574 1 98.5 130 THR B O 1
ATOM 2308 N N . VAL B 1 131 ? 15.023 -2.74 2.219 1 98.06 131 VAL B N 1
ATOM 2309 C CA . VAL B 1 131 ? 14.375 -3.367 3.363 1 98.06 131 VAL B CA 1
ATOM 2310 C C . VAL B 1 131 ? 14.719 -2.602 4.637 1 98.06 131 VAL B C 1
ATOM 2312 O O . VAL B 1 131 ? 13.828 -2.258 5.422 1 98.06 131 VAL B O 1
ATOM 2315 N N . ASP B 1 132 ? 15.977 -2.297 4.801 1 98.25 132 ASP B N 1
ATOM 2316 C CA . ASP B 1 132 ? 16.438 -1.625 6.016 1 98.25 132 ASP B CA 1
ATOM 2317 C C . ASP B 1 132 ? 15.773 -0.258 6.168 1 98.25 132 ASP B C 1
ATOM 2319 O O . ASP B 1 132 ? 15.336 0.108 7.258 1 98.25 132 ASP B O 1
ATOM 2323 N N . THR B 1 133 ? 15.734 0.473 5.094 1 98.31 133 THR B N 1
ATOM 2324 C CA . THR B 1 133 ? 15.117 1.793 5.109 1 98.31 133 THR B CA 1
ATOM 2325 C C . THR B 1 133 ? 13.625 1.688 5.43 1 98.31 133 THR B C 1
ATOM 2327 O O . THR B 1 133 ? 13.102 2.461 6.234 1 98.31 133 THR B O 1
ATOM 2330 N N . MET B 1 134 ? 12.922 0.724 4.848 1 98.06 134 MET B N 1
ATOM 2331 C CA . MET B 1 134 ? 11.484 0.547 5.043 1 98.06 134 MET B CA 1
ATOM 2332 C C . MET B 1 134 ? 11.18 0.151 6.484 1 98.06 134 MET B C 1
ATOM 2334 O O . MET B 1 134 ? 10.18 0.59 7.055 1 98.06 134 MET B O 1
ATOM 2338 N N . LEU B 1 135 ? 12.016 -0.642 7.066 1 97.5 135 LEU B N 1
ATOM 2339 C CA . LEU B 1 135 ? 11.828 -1.015 8.461 1 97.5 135 LEU B CA 1
ATOM 2340 C C . LEU B 1 135 ? 12.016 0.192 9.375 1 97.5 135 LEU B C 1
ATOM 2342 O O . LEU B 1 135 ? 11.32 0.321 10.391 1 97.5 135 LEU B O 1
ATOM 2346 N N . ARG B 1 136 ? 12.953 1.044 9.023 1 97.5 136 ARG B N 1
ATOM 2347 C CA . ARG B 1 136 ? 13.141 2.271 9.789 1 97.5 136 ARG B CA 1
ATOM 2348 C C . ARG B 1 136 ? 11.914 3.178 9.664 1 97.5 136 ARG B C 1
ATOM 2350 O O . ARG B 1 136 ? 11.508 3.811 10.641 1 97.5 136 ARG B O 1
ATOM 2357 N N . LEU B 1 13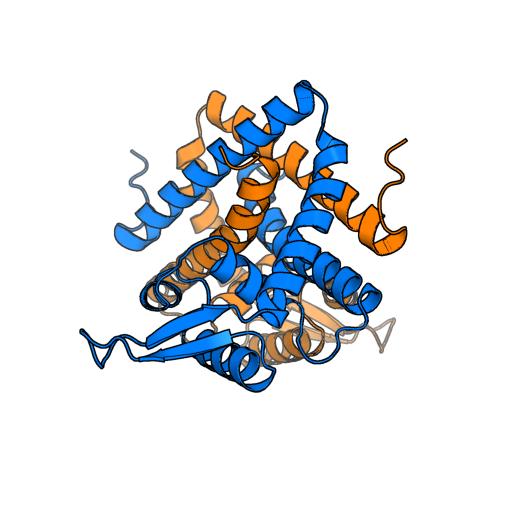7 ? 11.328 3.311 8.477 1 97.38 137 LEU B N 1
ATOM 2358 C CA . LEU B 1 137 ? 10.086 4.047 8.281 1 97.38 137 LEU B CA 1
ATOM 2359 C C . LEU B 1 137 ? 8.984 3.504 9.188 1 97.38 137 LEU B C 1
ATOM 2361 O O . LEU B 1 137 ? 8.289 4.27 9.859 1 97.38 137 LEU B O 1
ATOM 2365 N N . GLU B 1 138 ? 8.859 2.182 9.188 1 96.25 138 GLU B N 1
ATOM 2366 C CA . GLU B 1 138 ? 7.836 1.523 9.992 1 96.25 138 GLU B CA 1
ATOM 2367 C C . GLU B 1 138 ? 7.977 1.89 11.461 1 96.25 138 GLU B C 1
ATOM 2369 O O . GLU B 1 138 ? 6.984 2.201 12.125 1 96.25 138 GLU B O 1
ATOM 2374 N N . ARG B 1 139 ? 9.172 1.859 11.938 1 96.25 139 ARG B N 1
ATOM 2375 C CA . ARG B 1 139 ? 9.43 2.199 13.336 1 96.25 139 ARG B CA 1
ATOM 2376 C C . ARG B 1 139 ? 9.078 3.656 13.617 1 96.25 139 ARG B C 1
ATOM 2378 O O . ARG B 1 139 ? 8.453 3.967 14.633 1 96.25 139 ARG B O 1
ATOM 2385 N N . THR B 1 140 ? 9.555 4.508 12.742 1 96 140 THR B N 1
ATOM 2386 C CA . THR B 1 140 ? 9.305 5.938 12.891 1 96 140 THR B CA 1
ATOM 2387 C C . THR B 1 140 ? 7.801 6.215 12.953 1 96 140 THR B C 1
ATOM 2389 O O . THR B 1 140 ? 7.344 6.98 13.805 1 96 140 THR B O 1
ATOM 2392 N N . TRP B 1 141 ? 7.016 5.617 12.102 1 96.06 141 TRP B N 1
ATOM 2393 C CA . TRP B 1 141 ? 5.57 5.809 12.055 1 96.06 141 TRP B CA 1
ATOM 2394 C C . TRP B 1 141 ? 4.902 5.219 13.289 1 96.06 141 TRP B C 1
ATOM 2396 O O . TRP B 1 141 ? 3.959 5.801 13.828 1 96.06 141 TRP B O 1
ATOM 2406 N N . GLY B 1 142 ? 5.402 3.988 13.633 1 93.88 142 GLY B N 1
ATOM 2407 C CA . GLY B 1 142 ? 4.895 3.398 14.859 1 93.88 142 GLY B CA 1
ATOM 2408 C C . GLY B 1 142 ? 5.07 4.293 16.078 1 93.88 142 GLY B C 1
ATOM 2409 O O . GLY B 1 142 ? 4.156 4.438 16.891 1 93.88 142 GLY B O 1
ATOM 2410 N N . ASP B 1 143 ? 6.254 4.883 16.188 1 93.69 143 ASP B N 1
ATOM 2411 C CA . ASP B 1 143 ? 6.535 5.812 17.281 1 93.69 143 ASP B CA 1
ATOM 2412 C C . ASP B 1 143 ? 5.602 7.02 17.234 1 93.69 143 ASP B C 1
ATOM 2414 O O . ASP B 1 143 ? 5.109 7.473 18.266 1 93.69 143 ASP B O 1
ATOM 2418 N N . PHE B 1 144 ? 5.387 7.484 16.078 1 93.19 144 PHE B N 1
ATOM 2419 C CA . PHE B 1 144 ? 4.488 8.617 15.914 1 93.19 144 PHE B CA 1
ATOM 2420 C C . PHE B 1 144 ? 3.078 8.266 16.375 1 93.19 144 PHE B C 1
ATOM 2422 O O . PHE B 1 144 ? 2.445 9.031 17.109 1 93.19 144 PHE B O 1
ATOM 2429 N N . VAL B 1 145 ? 2.572 7.141 15.953 1 92.38 145 VAL B N 1
ATOM 2430 C CA . VAL B 1 145 ? 1.201 6.746 16.266 1 92.38 145 VAL B CA 1
ATOM 2431 C C . VAL B 1 145 ? 1.054 6.52 17.766 1 92.38 145 VAL B C 1
ATOM 2433 O O . VAL B 1 145 ? 0.032 6.879 18.359 1 92.38 145 VAL B O 1
ATOM 2436 N N . HIS B 1 146 ? 2.082 6 18.359 1 90.88 146 HIS B N 1
ATOM 2437 C CA . HIS B 1 146 ? 2 5.637 19.766 1 90.88 146 HIS B CA 1
ATOM 2438 C C . HIS B 1 146 ? 2.324 6.824 20.672 1 90.88 146 HIS B C 1
ATOM 2440 O O . HIS B 1 146 ? 1.657 7.043 21.688 1 90.88 146 HIS B O 1
ATOM 2446 N N . TYR B 1 147 ? 3.369 7.648 20.188 1 89.62 147 TYR B N 1
ATOM 2447 C CA . TYR B 1 147 ? 3.891 8.664 21.109 1 89.62 147 TYR B CA 1
ATOM 2448 C C . TYR B 1 147 ? 3.58 10.062 20.594 1 89.62 147 TYR B C 1
ATOM 2450 O O . TYR B 1 147 ? 3.717 11.047 21.328 1 89.62 147 TYR B O 1
ATOM 2458 N N . GLY B 1 148 ? 3.119 10.203 19.406 1 86.12 148 GLY B N 1
ATOM 2459 C CA . GLY B 1 148 ? 2.887 11.516 18.844 1 86.12 148 GLY B CA 1
ATOM 2460 C C . GLY B 1 148 ? 4.09 12.062 18.094 1 86.12 148 GLY B C 1
ATOM 2461 O O . GLY B 1 148 ? 4.949 11.305 17.641 1 86.12 148 GLY B O 1
ATOM 2462 N N . ARG B 1 149 ? 4.141 13.344 17.766 1 81.75 149 ARG B N 1
ATOM 2463 C CA . ARG B 1 149 ? 5.137 13.984 16.906 1 81.75 149 ARG B CA 1
ATOM 2464 C C . ARG B 1 149 ? 6.512 13.969 17.562 1 81.75 149 ARG B C 1
ATOM 2466 O O . ARG B 1 149 ? 6.629 14.18 18.781 1 81.75 149 ARG B O 1
ATOM 2473 N N . PRO B 1 150 ? 7.48 13.477 16.719 1 69.5 150 PRO B N 1
ATOM 2474 C CA . PRO B 1 150 ? 8.828 13.5 17.281 1 69.5 150 PRO B CA 1
ATOM 2475 C C . PRO B 1 150 ? 9.266 14.898 17.734 1 69.5 150 PRO B C 1
ATOM 2477 O O . PRO B 1 150 ? 8.883 15.891 17.109 1 69.5 150 PRO B O 1
ATOM 2480 N N . ARG B 1 151 ? 9.703 15.094 19.078 1 59 151 ARG B N 1
ATOM 2481 C CA . ARG B 1 151 ? 10.266 16.344 19.594 1 59 151 ARG B CA 1
ATOM 2482 C C . ARG B 1 151 ? 11.539 16.719 18.844 1 59 151 ARG B C 1
ATOM 2484 O O . ARG B 1 151 ? 12.477 15.922 18.75 1 59 151 ARG B O 1
ATOM 2491 N N . VAL B 1 152 ? 11.43 17.25 17.641 1 51.31 152 VAL B N 1
ATOM 2492 C CA . VAL B 1 152 ? 12.672 17.703 17.031 1 51.31 152 VAL B CA 1
ATOM 2493 C C . VAL B 1 152 ? 13.391 18.672 17.969 1 51.31 152 VAL B C 1
ATOM 2495 O O . VAL B 1 152 ? 12.828 19.719 18.328 1 51.31 152 VAL B O 1
ATOM 2498 N N . VAL B 1 153 ? 14.312 18.125 18.844 1 42.28 153 VAL B N 1
ATOM 2499 C CA . VAL B 1 153 ? 15.195 19 19.594 1 42.28 153 VAL B CA 1
ATOM 2500 C C . VAL B 1 153 ? 16.141 19.734 18.641 1 42.28 153 VAL B C 1
ATOM 2502 O O . VAL B 1 153 ? 16.625 19.141 17.672 1 42.28 153 VAL B O 1
#

Organism: Magnetospirillum gryphiswaldense (strain DSM 6361 / JCM 21280 / NBRC 15271 / MSR-1) (NCBI:txid431944)

Secondary structure (DSSP, 8-state):
---HHHHHHHHHHHHHHHHHHHHHHHHHHHT--SS-HHHHHHHHHHHHTT--THHHHHTTSS-HHHHHHHHHHHHHTTSEEEEE-SS-TT-EEEEE-HHHHHHHHHHHHHHHHHHGGG-SHHHHHHHHHHHHHHHHHHHHHHHHHHH-S----/---HHHHHHHHHHHHHHHHHHHHHHHHHHHT--SS-HHHHHHHHHH-SS--BTHHHHHTT-S-HHHHHHHHHHHHHTTSEEEEE-SS-TT-EEEEE-HHHHHHHHHHHHHHHHHHGGG-SHHHHHHHHHHHHHHHHHHHHHHHHHHH-S----

Nearest PDB structures (foldseek):
  3gfj-assembly1_A-2  TM=7.713E-01  e=1.977E-06  Sulfurisphaera tokodaii
  2yr2-assembly1_A  TM=7.508E-01  e=4.121E-06  Sulfurisphaera tokodaii
  1lnw-assembly7_A  TM=7.029E-01  e=4.483E-05  Pseudomonas aeruginosa
  5fb2-assembly1_A  TM=5.681E-01  e=1.166E-05  Staphylococcus aureus
  5yhy-assembly1_A  TM=5.387E-01  e=3.177E-04  Lactococcus lactis subsp. lactis Il1403

Sequence (306 aa):
MTKPYFEIIRLIERLHRHFLDVLRSELRRLGIEDINAVQALLLYNIGENEVVIRDLKDRGYYQGSNVSYNIKALTEYGYLTQERSAHDRRSVRLKLTDKGLDLCNAVRTLQDDLSAVFGDEDSAKALQGTVDTMLRLERTWGDFVHYGRPRVVMTKPYFEIIRLIERLHRHFLDVLRSELRRLGIEDINAVQALLLYNIGENEVVIRDLKDRGYYQGSNVSYNIKALTEYGYLTQERSAHDRRSVRLKLTDKGLDLCNAVRTLQDDLSAVFGDEDSAKALQGTVDTMLRLERTWGDFVHYGRPRVV

pLDDT: mean 84.17, std 16.36, range [42.28, 98.5]

Solvent-accessible surface area (backbone atoms only — not comparable to full-atom values): 16667 Å² total; per-residue (Å²): 128,81,51,44,61,58,50,41,57,54,44,29,51,50,46,38,43,50,50,39,49,43,43,40,52,50,31,56,74,71,69,50,78,90,60,55,34,69,50,50,50,49,50,39,58,44,67,78,36,89,42,61,44,73,46,49,57,68,64,47,72,31,64,63,72,58,39,56,52,46,50,52,49,36,34,75,74,48,29,33,41,80,39,70,34,91,87,40,79,83,39,53,34,56,40,70,30,72,61,27,46,51,50,37,49,53,52,49,52,50,48,51,60,61,43,53,80,45,66,50,69,69,42,46,52,44,35,43,51,30,43,54,48,51,51,50,51,52,48,54,49,50,44,31,65,75,72,38,78,78,80,81,125,128,81,51,45,60,60,49,42,58,54,44,31,52,50,47,39,41,49,49,39,49,43,43,40,53,50,31,54,75,72,68,49,76,89,61,55,36,69,52,50,50,49,53,41,69,43,43,87,54,71,41,56,46,73,48,48,55,68,62,49,72,31,62,65,73,55,41,55,51,47,49,51,50,37,34,74,74,47,29,33,41,79,39,68,33,90,86,39,79,84,38,51,34,45,39,67,30,74,60,29,46,51,52,37,49,51,53,49,51,52,49,51,58,59,42,53,79,44,66,48,71,70,43,46,52,45,36,44,50,29,42,55,48,50,53,50,50,50,50,54,49,49,45,31,67,74,72,37,79,79,79,81,126

Radius of gyration: 20.37 Å; Cα contacts (8 Å, |Δi|>4): 325; chains: 2; bounding box: 45×54×48 Å